Protein AF-A0AAE4K4L7-F1 (afdb_monomer_lite)

Organism: NCBI:txid3075126

Radius of gyration: 27.12 Å; chains: 1; bounding box: 52×44×82 Å

pLDDT: mean 90.68, std 9.83, range [44.12, 98.44]

Foldseek 3Di:
DPPVVVVVVVVVVVVVVVVVVVVVVPDDVVNVQVVQFDDCPPPQNVVVCVVQVVPPFKAADVRWHWADDPPGIDIDIGGDDDCVNVVNDQQLRLLVVLLVLLVVLLVPPPPDDPVRSVQLVQLSVVSVVCSVPPVCCRNVLVVDDQPVPQWQDWAWGQGPVRDIDIDQNLVSLVVSLVSSVVSVDDPSSSVVSVVSSVVRSGSSRRRVRVVRVVD

Sequence (215 aa):
MTQTNYVTNIESQKRLDALKVLKDAGLTFSDCVTAFADSDENSFVIAAKELASLEEYLEVDSPTVVSPSKDGAYVQAWIWVNNAHAGIYTPSEALDKLLSYARRSLASEMDLQPDVMALRSAEAAWLEHFVLTEPSLFDGIETQVLPAGAIPAVVEWEAGDGQKVKFMPSDAISQLRLLARWSHMPDNLSEQVESFISKYGNKLDAILAHKAKQK

Secondary structure (DSSP, 8-state):
--HHHHHHHHHHHHHHHHHHHHHHTT--HHHHHHHHPBPTT-HHHHHHHHHHTT-TTEE--SSB-EEE-SS-EEE--EE---TTTTT---HHHHHHHHHHHHHHHHHTT----HHHHHHHHHHHHHHHHHHHH-HHHHHTTTTPPPPTT----PEEEE-TTS-EEEE-HHHHHHHHHHHHGGGT--HHHHHHHHHHHHHHHHHHHHHHHHHHTT-

Structure (mmCIF, N/CA/C/O backbone):
data_AF-A0AAE4K4L7-F1
#
_entry.id   AF-A0AAE4K4L7-F1
#
loop_
_atom_site.group_PDB
_atom_site.id
_atom_site.type_symbol
_atom_site.label_atom_id
_atom_site.label_alt_id
_atom_site.label_comp_id
_atom_site.label_asym_id
_atom_site.label_entity_id
_atom_site.label_seq_id
_atom_site.pdbx_PDB_ins_code
_atom_site.Cartn_x
_atom_site.Cartn_y
_atom_site.Cartn_z
_atom_site.occupancy
_atom_site.B_iso_or_equiv
_atom_site.auth_seq_id
_atom_site.auth_comp_id
_atom_site.auth_asym_id
_atom_site.auth_atom_id
_atom_site.pdbx_PDB_model_num
ATOM 1 N N . MET A 1 1 ? 1.403 15.955 -52.462 1.00 47.12 1 MET A N 1
ATOM 2 C CA . MET A 1 1 ? 2.184 15.544 -51.271 1.00 47.12 1 MET A CA 1
ATOM 3 C C . MET A 1 1 ? 1.404 14.612 -50.323 1.00 47.12 1 MET A C 1
ATOM 5 O O . MET A 1 1 ? 1.817 14.430 -49.191 1.00 47.12 1 MET A O 1
ATOM 9 N N . THR A 1 2 ? 0.322 13.955 -50.766 1.00 51.44 2 THR A N 1
ATOM 10 C CA . THR A 1 2 ? -0.591 13.186 -49.885 1.00 51.44 2 THR A CA 1
ATOM 11 C C . THR A 1 2 ? -0.446 11.659 -49.989 1.00 51.44 2 THR A C 1
ATOM 13 O O . THR A 1 2 ? -0.955 10.943 -49.136 1.00 51.44 2 THR A O 1
ATOM 16 N N . GLN A 1 3 ? 0.254 11.146 -51.008 1.00 44.12 3 GLN A N 1
ATOM 17 C CA . GLN A 1 3 ? 0.381 9.700 -51.260 1.00 44.12 3 GLN A CA 1
ATOM 18 C C . GLN A 1 3 ? 1.436 9.014 -50.379 1.00 44.12 3 GLN A C 1
ATOM 20 O O . GLN A 1 3 ? 1.191 7.913 -49.897 1.00 44.12 3 GLN A O 1
ATOM 25 N N . THR A 1 4 ? 2.568 9.670 -50.103 1.00 50.81 4 THR A N 1
ATOM 26 C CA . THR A 1 4 ? 3.664 9.084 -49.312 1.00 50.81 4 THR A CA 1
ATOM 27 C C . THR A 1 4 ? 3.242 8.790 -47.872 1.00 50.81 4 THR A C 1
ATOM 29 O O . THR A 1 4 ? 3.511 7.709 -47.369 1.00 50.81 4 THR A O 1
ATOM 32 N N . ASN A 1 5 ? 2.485 9.687 -47.234 1.00 54.06 5 ASN A N 1
ATOM 33 C CA . ASN A 1 5 ? 2.031 9.498 -45.849 1.00 54.06 5 ASN A CA 1
ATOM 34 C C . ASN A 1 5 ? 0.984 8.378 -45.697 1.00 54.06 5 ASN A C 1
ATOM 36 O O . ASN A 1 5 ? 0.876 7.782 -44.629 1.00 54.06 5 ASN A O 1
ATOM 40 N N . TYR A 1 6 ? 0.222 8.074 -46.752 1.00 52.97 6 TYR A N 1
ATOM 41 C CA . TYR A 1 6 ? -0.814 7.037 -46.725 1.00 52.97 6 TYR A CA 1
ATOM 42 C C 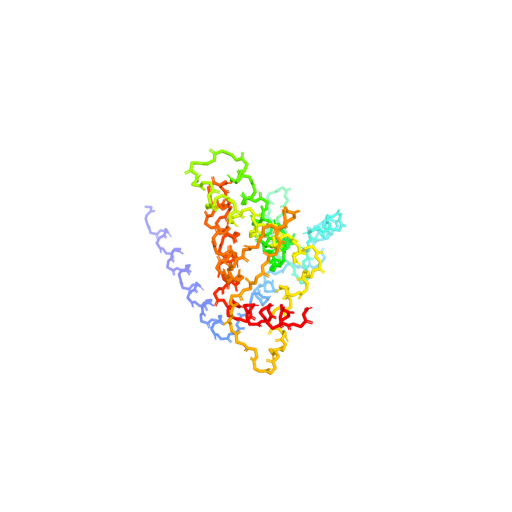. TYR A 1 6 ? -0.224 5.623 -46.826 1.00 52.97 6 TYR A C 1
ATOM 44 O O . TYR A 1 6 ? -0.655 4.720 -46.112 1.00 52.97 6 TYR A O 1
ATOM 52 N N . VAL A 1 7 ? 0.795 5.433 -47.671 1.00 60.69 7 VAL A N 1
ATOM 53 C CA . VAL A 1 7 ? 1.462 4.132 -47.856 1.00 60.69 7 VAL A CA 1
ATOM 54 C C . VAL A 1 7 ? 2.247 3.734 -46.603 1.00 60.69 7 VAL A C 1
ATOM 56 O O . VAL A 1 7 ? 2.100 2.607 -46.130 1.00 60.69 7 VAL A O 1
ATOM 59 N N . THR A 1 8 ? 2.975 4.672 -45.985 1.00 62.78 8 THR A N 1
ATOM 60 C CA . THR A 1 8 ? 3.707 4.428 -44.727 1.00 62.78 8 THR A CA 1
ATOM 61 C C . THR A 1 8 ? 2.773 4.020 -43.583 1.00 62.78 8 THR A C 1
ATOM 63 O O . THR A 1 8 ? 3.143 3.208 -42.733 1.00 62.78 8 THR A O 1
ATOM 66 N N . ASN A 1 9 ? 1.544 4.546 -43.570 1.00 66.50 9 ASN A N 1
ATOM 67 C CA . ASN A 1 9 ? 0.536 4.220 -42.563 1.00 66.50 9 ASN A CA 1
ATOM 68 C C . ASN A 1 9 ? -0.019 2.792 -42.759 1.00 66.50 9 ASN A C 1
ATOM 70 O O . ASN A 1 9 ? -0.063 2.012 -41.810 1.00 66.50 9 ASN A O 1
ATOM 74 N N . ILE A 1 10 ? -0.315 2.393 -44.004 1.00 68.94 10 ILE A N 1
ATOM 75 C CA . ILE A 1 10 ? -0.780 1.031 -44.331 1.00 68.94 10 ILE A CA 1
ATOM 76 C C . ILE A 1 10 ? 0.288 -0.024 -44.002 1.00 68.94 10 ILE A C 1
ATOM 78 O O . ILE A 1 10 ? -0.033 -1.075 -43.447 1.00 68.94 10 ILE A O 1
ATOM 82 N N . GLU A 1 11 ? 1.558 0.232 -44.319 1.00 77.12 11 GLU A N 1
ATOM 83 C CA . GLU A 1 11 ? 2.645 -0.699 -43.986 1.00 77.12 11 GLU A CA 1
ATOM 84 C C . GLU A 1 11 ? 2.897 -0.794 -42.479 1.00 77.12 11 GLU A C 1
ATOM 86 O O . GLU A 1 11 ? 3.167 -1.877 -41.958 1.00 77.12 11 GLU A O 1
ATOM 91 N N . SER A 1 12 ? 2.760 0.319 -41.758 1.00 77.19 12 SER A N 1
ATOM 92 C CA . SER A 1 12 ? 2.896 0.329 -40.300 1.00 77.19 12 SER A CA 1
ATOM 93 C C . SER A 1 12 ? 1.758 -0.426 -39.619 1.00 77.19 12 SER A C 1
ATOM 95 O O . SER A 1 12 ? 2.019 -1.207 -38.705 1.00 77.19 12 SER A O 1
ATOM 97 N N . GLN A 1 13 ? 0.528 -0.291 -40.119 1.00 86.12 13 GLN A N 1
ATOM 98 C CA . GLN A 1 13 ? -0.612 -1.062 -39.629 1.00 86.12 13 GLN A CA 1
ATOM 99 C C . GLN A 1 13 ? -0.425 -2.567 -39.870 1.00 86.12 13 GLN A C 1
ATOM 101 O O . GLN A 1 13 ? -0.605 -3.359 -38.950 1.00 86.12 13 GLN A O 1
ATOM 106 N N . LYS A 1 14 ? 0.041 -2.967 -41.063 1.00 91.62 14 LYS A N 1
ATOM 107 C CA . LYS A 1 14 ? 0.348 -4.377 -41.368 1.00 91.62 14 LYS A CA 1
ATOM 108 C C . LYS A 1 14 ? 1.403 -4.970 -40.430 1.00 91.62 14 LYS A C 1
ATOM 110 O O . LYS A 1 14 ? 1.245 -6.103 -39.985 1.00 91.62 14 LYS A O 1
ATOM 115 N N . ARG A 1 15 ? 2.465 -4.217 -40.113 1.00 90.19 15 ARG A N 1
ATOM 116 C CA . ARG A 1 15 ? 3.494 -4.647 -39.146 1.00 90.19 15 ARG A CA 1
ATOM 117 C C . ARG A 1 15 ? 2.915 -4.824 -37.745 1.00 90.19 15 ARG A C 1
ATOM 119 O O . ARG A 1 15 ? 3.212 -5.819 -37.091 1.00 90.19 15 ARG A O 1
ATOM 126 N N . LEU A 1 16 ? 2.071 -3.892 -37.302 1.00 90.81 16 LEU A N 1
ATOM 127 C CA . LEU A 1 16 ? 1.426 -3.978 -35.994 1.00 90.81 16 LEU A CA 1
ATOM 128 C C . LEU A 1 16 ? 0.484 -5.185 -35.900 1.00 90.81 16 LEU A C 1
ATOM 130 O O . LEU A 1 16 ? 0.475 -5.877 -34.884 1.00 90.81 16 LEU A O 1
ATOM 134 N N . ASP A 1 17 ? -0.284 -5.463 -36.950 1.00 93.88 17 ASP A N 1
ATOM 135 C CA . ASP A 1 17 ? -1.194 -6.609 -36.966 1.00 93.88 17 ASP A CA 1
ATOM 136 C C . ASP A 1 17 ? -0.427 -7.940 -36.992 1.00 93.88 17 ASP A C 1
ATOM 138 O O . ASP A 1 17 ? -0.796 -8.868 -36.274 1.00 93.88 17 ASP A O 1
ATOM 142 N N . ALA A 1 18 ? 0.698 -8.016 -37.710 1.00 93.25 18 ALA A N 1
ATOM 143 C CA . ALA A 1 18 ? 1.594 -9.173 -37.651 1.00 93.25 18 ALA A CA 1
ATOM 144 C C . ALA A 1 18 ? 2.191 -9.381 -36.245 1.00 93.25 18 ALA A C 1
ATOM 146 O O . ALA A 1 18 ? 2.230 -10.509 -35.755 1.00 93.25 18 ALA A O 1
ATOM 147 N N . LEU A 1 19 ? 2.599 -8.303 -35.566 1.00 91.88 19 LEU A N 1
ATOM 148 C CA . LEU A 1 19 ? 3.101 -8.371 -34.189 1.00 91.88 19 LEU A CA 1
ATOM 149 C C . LEU A 1 19 ? 2.041 -8.878 -33.205 1.00 91.88 19 LEU A C 1
ATOM 151 O O . LEU A 1 19 ? 2.374 -9.656 -32.317 1.00 91.88 19 LEU A O 1
ATOM 155 N N . LYS A 1 20 ? 0.770 -8.486 -33.367 1.00 93.50 20 LYS A N 1
ATOM 156 C CA . LYS A 1 20 ? -0.331 -9.016 -32.542 1.00 93.50 20 LYS A CA 1
ATOM 157 C C . LYS A 1 20 ? -0.496 -10.523 -32.728 1.00 93.50 20 LYS A C 1
ATOM 159 O O . LYS A 1 20 ? -0.553 -11.238 -31.738 1.00 93.50 20 LYS A O 1
ATOM 164 N N . VAL A 1 21 ? -0.487 -11.004 -33.975 1.00 96.50 21 VAL A N 1
ATOM 165 C CA . VAL A 1 21 ? -0.570 -12.445 -34.275 1.00 96.50 21 VAL A CA 1
ATOM 166 C C . VAL A 1 21 ? 0.596 -13.212 -33.648 1.00 96.50 21 VAL A C 1
ATOM 168 O O . VAL A 1 21 ? 0.388 -14.267 -33.056 1.00 96.50 21 VAL A O 1
ATOM 171 N N . LEU A 1 22 ? 1.821 -12.685 -33.739 1.00 95.56 22 LEU A N 1
ATOM 172 C CA . LEU A 1 22 ? 2.993 -13.315 -33.126 1.00 95.56 22 LEU A CA 1
ATOM 173 C C . LEU A 1 22 ? 2.919 -13.306 -31.596 1.00 95.56 22 LEU A C 1
ATOM 175 O O . LEU A 1 22 ? 3.254 -14.307 -30.969 1.00 95.56 22 LEU A O 1
ATOM 179 N N . LYS A 1 23 ? 2.446 -12.209 -30.995 1.00 95.88 23 LYS A N 1
ATOM 180 C CA . LYS A 1 23 ? 2.215 -12.119 -29.549 1.00 95.88 23 LYS A CA 1
ATOM 181 C C . LYS A 1 23 ? 1.210 -13.173 -29.084 1.00 95.88 23 LYS A C 1
ATOM 183 O O . LYS A 1 23 ? 1.480 -13.870 -28.111 1.00 95.88 23 LYS A O 1
ATOM 188 N N . ASP A 1 24 ? 0.097 -13.329 -29.797 1.00 96.06 24 ASP A N 1
ATOM 189 C CA . ASP A 1 24 ? -0.914 -14.350 -29.493 1.00 96.06 24 ASP A CA 1
ATOM 190 C C . ASP A 1 24 ? -0.363 -15.778 -29.672 1.00 96.06 24 ASP A C 1
ATOM 192 O O . ASP A 1 24 ? -0.809 -16.708 -29.002 1.00 96.06 24 ASP A O 1
ATOM 196 N N . ALA A 1 25 ? 0.649 -15.950 -30.529 1.00 95.94 25 ALA A N 1
ATOM 197 C CA . ALA A 1 25 ? 1.385 -17.199 -30.715 1.00 95.94 25 ALA A CA 1
ATOM 198 C C . ALA A 1 25 ? 2.529 -17.420 -29.700 1.00 95.94 25 ALA A C 1
ATOM 200 O O . ALA A 1 25 ? 3.217 -18.437 -29.783 1.00 95.94 25 ALA A O 1
ATOM 201 N N . GLY A 1 26 ? 2.730 -16.507 -28.743 1.00 95.94 26 GLY A N 1
ATOM 202 C CA . GLY A 1 26 ? 3.712 -16.649 -27.664 1.00 95.94 26 GLY A CA 1
ATOM 203 C C .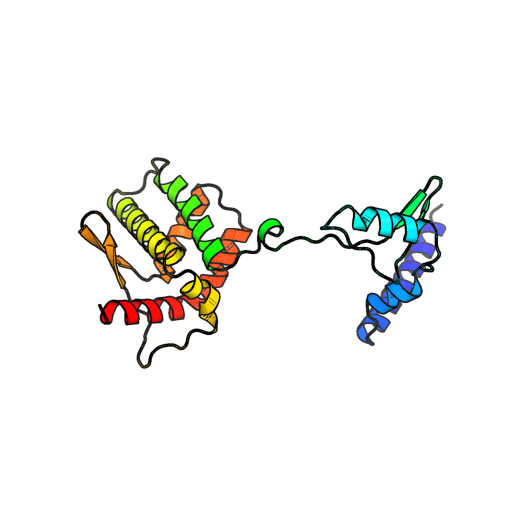 GLY A 1 26 ? 5.005 -15.847 -27.824 1.00 95.94 26 GLY A C 1
ATOM 204 O O . GLY A 1 26 ? 5.908 -16.041 -27.015 1.00 95.94 26 GLY A O 1
ATOM 205 N N . LEU A 1 27 ? 5.109 -14.942 -28.807 1.00 95.62 27 LEU A N 1
ATOM 206 C CA . LEU A 1 27 ? 6.228 -13.995 -28.891 1.00 95.62 27 LEU A CA 1
ATOM 207 C C . LEU A 1 27 ? 6.283 -13.144 -27.616 1.00 95.62 27 LEU A C 1
ATOM 209 O O . LEU A 1 27 ? 5.326 -12.434 -27.282 1.00 95.62 27 LEU A O 1
ATOM 213 N N . THR A 1 28 ? 7.415 -13.187 -26.925 1.00 93.50 28 THR A N 1
ATOM 214 C CA . THR A 1 28 ? 7.656 -12.399 -25.719 1.00 93.50 28 THR A CA 1
ATOM 215 C C . THR A 1 28 ? 8.337 -11.076 -26.056 1.00 93.50 28 THR A C 1
ATOM 217 O O . THR A 1 28 ? 8.934 -10.894 -27.116 1.00 93.50 28 THR A O 1
ATOM 220 N N . PHE A 1 29 ? 8.284 -10.122 -25.127 1.00 88.38 29 PHE A N 1
ATOM 221 C CA . PHE A 1 29 ? 9.080 -8.903 -25.266 1.00 88.38 29 PHE A CA 1
ATOM 222 C C . PHE A 1 29 ? 10.589 -9.201 -25.246 1.00 88.38 29 PHE A C 1
ATOM 224 O O . PHE A 1 29 ? 11.343 -8.522 -25.935 1.00 88.38 29 PHE A O 1
ATOM 231 N N . SER A 1 30 ? 11.019 -10.243 -24.524 1.00 87.56 30 SER A N 1
ATOM 232 C CA . SER A 1 30 ? 12.419 -10.676 -24.499 1.00 87.56 30 SER A CA 1
ATOM 233 C C . SER A 1 30 ? 12.894 -11.122 -25.883 1.00 87.56 30 SER A C 1
ATOM 235 O O . SER A 1 30 ? 13.958 -10.685 -26.309 1.00 87.56 30 SER A O 1
ATOM 237 N N . ASP A 1 31 ? 12.070 -11.857 -26.638 1.00 90.69 31 ASP A N 1
ATOM 238 C CA . ASP A 1 31 ? 12.392 -12.244 -28.021 1.00 90.69 31 ASP A CA 1
ATOM 239 C C . ASP A 1 31 ? 12.604 -11.016 -28.920 1.00 90.69 31 ASP A C 1
ATOM 241 O O . ASP A 1 31 ? 13.516 -10.987 -29.747 1.00 90.69 31 ASP A O 1
ATOM 245 N N . CYS A 1 32 ? 11.788 -9.971 -28.737 1.00 90.31 32 CYS A N 1
ATOM 246 C CA . CYS A 1 32 ? 11.958 -8.703 -29.444 1.00 90.31 32 CYS A CA 1
ATOM 247 C C . CYS A 1 32 ? 13.265 -8.009 -29.047 1.00 90.31 32 CYS A C 1
ATOM 249 O O . CYS A 1 32 ? 14.001 -7.573 -29.929 1.00 90.31 32 CYS A O 1
ATOM 251 N N . VAL A 1 33 ? 13.566 -7.915 -27.747 1.00 90.25 33 VAL A N 1
ATOM 252 C CA . VAL A 1 33 ? 14.824 -7.324 -27.264 1.00 90.25 33 VAL A CA 1
ATOM 253 C C . VAL A 1 33 ? 16.009 -8.079 -27.853 1.00 90.25 33 VAL A C 1
ATOM 255 O O . VAL A 1 33 ? 16.864 -7.451 -28.458 1.00 90.25 33 VAL A O 1
ATOM 258 N N . THR A 1 34 ? 16.028 -9.412 -27.795 1.00 89.75 34 THR A N 1
ATOM 259 C CA . THR A 1 34 ? 17.095 -10.226 -28.397 1.00 89.75 34 THR A CA 1
ATOM 260 C C . THR A 1 34 ? 17.230 -9.995 -29.902 1.00 89.75 34 THR A C 1
ATOM 262 O O . THR A 1 34 ? 18.348 -9.925 -30.404 1.00 89.75 34 THR A O 1
ATOM 265 N N . ALA A 1 35 ? 16.120 -9.849 -30.629 1.00 92.00 35 ALA A N 1
ATOM 266 C CA . ALA A 1 35 ? 16.151 -9.601 -32.070 1.00 92.00 35 ALA A CA 1
ATOM 267 C C . ALA A 1 35 ? 16.697 -8.209 -32.444 1.00 92.00 35 ALA A C 1
ATOM 269 O O . ALA A 1 35 ? 17.261 -8.056 -33.528 1.00 92.00 35 ALA A O 1
ATOM 270 N N . PHE A 1 36 ? 16.510 -7.205 -31.582 1.00 92.38 36 PHE A N 1
ATOM 271 C CA . PHE A 1 36 ? 16.956 -5.823 -31.807 1.00 92.38 36 PHE A CA 1
ATOM 272 C C . PHE A 1 36 ? 18.232 -5.448 -31.059 1.00 92.38 36 PHE A C 1
ATOM 274 O O . PHE A 1 36 ? 18.729 -4.338 -31.242 1.00 92.38 36 PHE A O 1
ATOM 281 N N . ALA A 1 37 ? 18.729 -6.322 -30.193 1.00 94.56 37 ALA A N 1
ATOM 282 C CA . ALA A 1 37 ? 19.844 -5.997 -29.338 1.00 94.56 37 ALA A CA 1
ATOM 283 C C . ALA A 1 37 ? 21.152 -5.873 -30.115 1.00 94.56 37 ALA A C 1
ATOM 285 O O . ALA A 1 37 ? 21.419 -6.589 -31.084 1.00 94.56 37 ALA A O 1
ATOM 286 N N . ASP A 1 38 ? 21.992 -4.980 -29.616 1.00 95.19 38 ASP A N 1
ATOM 287 C CA . ASP A 1 38 ? 23.377 -4.868 -30.027 1.00 95.19 38 ASP A CA 1
ATOM 288 C C . ASP A 1 38 ? 24.257 -5.849 -29.242 1.00 95.19 38 ASP A C 1
ATOM 290 O O . ASP A 1 38 ? 23.889 -6.362 -28.184 1.00 95.19 38 ASP A O 1
ATOM 294 N N . SER A 1 39 ? 25.454 -6.102 -29.773 1.00 90.75 39 SER A N 1
ATOM 295 C CA . SER A 1 39 ? 26.472 -6.909 -29.095 1.00 90.75 39 SER A CA 1
ATOM 296 C C . SER A 1 39 ? 26.874 -6.293 -27.751 1.00 90.75 39 SER A C 1
ATOM 298 O O . SER A 1 39 ? 27.014 -5.075 -27.639 1.00 90.75 39 SER A O 1
ATOM 300 N N . ASP A 1 40 ? 27.193 -7.138 -26.770 1.00 90.94 40 ASP A N 1
ATOM 301 C CA . ASP A 1 40 ? 27.803 -6.716 -25.502 1.00 90.94 40 ASP A CA 1
ATOM 302 C C . ASP A 1 40 ? 29.180 -6.049 -25.682 1.00 90.94 40 ASP A C 1
ATOM 304 O O . ASP A 1 40 ? 29.651 -5.356 -24.782 1.00 90.94 40 ASP A O 1
ATOM 308 N N . GLU A 1 41 ? 29.813 -6.218 -26.847 1.00 93.56 41 GLU A N 1
ATOM 309 C CA . GLU A 1 41 ? 31.063 -5.544 -27.223 1.00 93.56 41 GLU A CA 1
ATOM 310 C C . GLU A 1 41 ? 30.840 -4.129 -27.797 1.00 93.56 41 GLU A C 1
ATOM 312 O O . GLU A 1 41 ? 31.803 -3.408 -28.072 1.00 93.56 41 GLU A O 1
ATOM 317 N N . ASN A 1 42 ? 29.587 -3.704 -28.001 1.00 94.81 42 ASN A N 1
ATOM 318 C CA . ASN A 1 42 ? 29.272 -2.355 -28.468 1.00 94.81 42 ASN A CA 1
ATOM 319 C C . ASN A 1 42 ? 29.727 -1.324 -27.419 1.00 94.81 42 ASN A C 1
ATOM 321 O O . ASN A 1 42 ? 29.349 -1.393 -26.249 1.00 94.81 42 ASN A O 1
ATOM 325 N N . SER A 1 43 ? 30.519 -0.331 -27.838 1.00 96.12 43 SER A N 1
ATOM 326 C CA . SER A 1 43 ? 31.099 0.670 -26.932 1.00 96.12 43 SER A CA 1
ATOM 327 C C . SER A 1 43 ? 30.050 1.452 -26.133 1.00 96.12 43 SER A C 1
ATOM 329 O O . SER A 1 43 ? 30.322 1.836 -24.998 1.00 96.12 43 SER A O 1
ATOM 331 N N . PHE A 1 44 ? 28.848 1.659 -26.684 1.00 96.94 44 PHE A N 1
ATOM 332 C CA . PHE A 1 44 ? 27.749 2.292 -25.953 1.00 96.94 44 PHE A CA 1
ATOM 333 C C . PHE A 1 44 ? 27.160 1.372 -24.880 1.00 96.94 44 PHE A C 1
ATOM 335 O O . PHE A 1 44 ? 26.817 1.856 -23.806 1.00 96.94 44 PHE A O 1
ATOM 342 N N . VAL A 1 45 ? 27.081 0.061 -25.134 1.00 96.00 45 VAL A N 1
ATOM 343 C CA . VAL A 1 45 ? 26.602 -0.928 -24.152 1.00 96.00 45 VAL A CA 1
ATOM 344 C C . VAL A 1 45 ? 27.567 -1.015 -22.973 1.00 96.00 45 VAL A C 1
ATOM 346 O O . VAL A 1 45 ? 27.131 -0.964 -21.825 1.00 96.00 45 VAL A O 1
ATOM 349 N N . ILE A 1 46 ? 28.874 -1.080 -23.245 1.00 95.75 46 ILE A N 1
ATOM 350 C CA . ILE A 1 46 ? 29.915 -1.095 -22.205 1.00 95.75 46 ILE A CA 1
ATOM 351 C C . ILE A 1 46 ? 29.820 0.170 -21.346 1.00 95.75 46 ILE A C 1
ATOM 353 O O . ILE A 1 46 ? 29.677 0.073 -20.129 1.00 95.75 46 ILE A O 1
ATOM 357 N N . ALA A 1 47 ? 29.811 1.348 -21.980 1.00 96.00 47 ALA A N 1
ATOM 358 C CA . ALA A 1 47 ? 29.720 2.619 -21.266 1.00 96.00 47 ALA A CA 1
ATOM 359 C C . ALA A 1 47 ? 28.423 2.738 -20.443 1.00 96.00 47 ALA A C 1
ATOM 361 O O . ALA A 1 47 ? 28.449 3.225 -19.316 1.00 96.00 47 ALA A O 1
ATOM 362 N N . ALA A 1 48 ? 27.287 2.271 -20.970 1.00 95.62 48 ALA A N 1
ATOM 363 C CA . ALA A 1 48 ? 26.019 2.288 -20.245 1.00 95.62 48 ALA A CA 1
ATOM 364 C C . ALA A 1 48 ? 26.028 1.363 -19.020 1.00 95.62 48 ALA A C 1
ATOM 366 O O . ALA A 1 48 ? 25.528 1.759 -17.971 1.00 95.62 48 ALA A O 1
ATOM 367 N N . LYS A 1 49 ? 26.625 0.168 -19.120 1.00 94.62 49 LYS A N 1
ATOM 368 C CA . LYS A 1 49 ? 26.784 -0.749 -17.978 1.00 94.62 49 LYS A CA 1
ATOM 369 C C . LYS A 1 49 ? 27.706 -0.163 -16.907 1.00 94.62 49 LYS A C 1
ATOM 371 O O . LYS A 1 49 ? 27.398 -0.265 -15.722 1.00 94.62 49 LYS A O 1
ATOM 376 N N . GLU A 1 50 ? 28.796 0.492 -17.309 1.00 94.75 50 GLU A N 1
ATOM 377 C CA . GLU A 1 50 ? 29.675 1.215 -16.382 1.00 94.75 50 GLU A CA 1
ATOM 378 C C . GLU A 1 50 ? 28.925 2.341 -15.659 1.00 94.75 50 GLU A C 1
ATOM 380 O O . GLU A 1 50 ? 29.002 2.433 -14.437 1.00 94.75 50 GLU A O 1
ATOM 385 N N . LEU A 1 51 ? 28.140 3.147 -16.382 1.00 93.19 51 LEU A N 1
ATOM 386 C CA . LEU A 1 51 ? 27.320 4.206 -15.787 1.00 93.19 51 LEU A CA 1
ATOM 387 C C . LEU A 1 51 ? 26.241 3.654 -14.848 1.00 93.19 51 LEU A C 1
ATOM 389 O O . LEU A 1 51 ? 26.080 4.172 -13.748 1.00 93.19 51 LEU A O 1
ATOM 393 N N . ALA A 1 52 ? 25.534 2.595 -15.248 1.00 92.50 52 ALA A N 1
ATOM 394 C CA . ALA A 1 52 ? 24.507 1.965 -14.420 1.00 92.50 52 ALA A CA 1
ATOM 395 C C . ALA A 1 52 ? 25.093 1.400 -13.117 1.00 92.50 52 ALA A C 1
ATOM 397 O O . ALA A 1 52 ? 24.468 1.507 -12.071 1.00 92.50 52 ALA A O 1
ATOM 398 N N . SER A 1 53 ? 26.331 0.891 -13.137 1.00 91.25 53 SER A N 1
ATOM 399 C CA . SER A 1 53 ? 27.003 0.390 -11.927 1.00 91.25 53 SER A CA 1
ATOM 400 C C . SER A 1 53 ? 27.259 1.458 -10.853 1.00 91.25 53 SER A C 1
ATOM 402 O O . SER A 1 53 ? 27.518 1.117 -9.700 1.00 91.25 53 SER A O 1
ATOM 404 N N . LEU A 1 54 ? 27.184 2.743 -11.217 1.00 92.06 54 LEU A N 1
ATOM 405 C CA . LEU A 1 54 ? 27.328 3.869 -10.293 1.00 92.06 54 LEU A CA 1
ATOM 406 C C . LEU A 1 54 ? 26.004 4.243 -9.606 1.00 92.06 54 LEU A C 1
ATOM 408 O O . LEU A 1 54 ? 26.029 4.962 -8.609 1.00 92.06 54 LEU A O 1
ATOM 412 N N . GLU A 1 55 ? 24.865 3.770 -10.118 1.00 89.69 55 GLU A N 1
ATOM 413 C CA . GLU A 1 55 ? 23.522 4.156 -9.680 1.00 89.69 55 GLU A CA 1
ATOM 414 C C . GLU A 1 55 ? 22.718 2.906 -9.287 1.00 89.69 55 GLU A C 1
ATOM 416 O O . GLU A 1 55 ? 22.279 2.140 -10.138 1.00 89.69 55 GLU A O 1
ATOM 421 N N . GLU A 1 56 ? 22.456 2.707 -7.991 1.00 86.75 56 GLU A N 1
ATOM 422 C CA . GLU A 1 56 ? 21.824 1.478 -7.461 1.00 86.75 56 GLU A CA 1
ATOM 423 C C . GLU A 1 56 ? 20.408 1.187 -7.999 1.00 86.75 56 GLU A C 1
ATOM 425 O O . GLU A 1 56 ? 19.881 0.092 -7.813 1.00 86.75 56 GLU A O 1
ATOM 430 N N . TYR A 1 57 ? 19.766 2.168 -8.633 1.00 89.19 57 TYR A N 1
ATOM 431 C CA . TYR A 1 57 ? 18.417 2.054 -9.182 1.00 89.19 57 TYR A CA 1
ATOM 432 C C . TYR A 1 57 ? 18.389 1.865 -10.703 1.00 89.19 57 TYR A C 1
ATOM 434 O O . TYR A 1 57 ? 17.291 1.806 -11.254 1.00 89.19 57 TYR A O 1
ATOM 442 N N . LEU A 1 58 ? 19.533 1.804 -11.392 1.00 94.50 58 LEU A N 1
ATOM 443 C CA . LEU A 1 58 ? 19.595 1.586 -12.839 1.00 94.50 58 LEU A CA 1
ATOM 444 C C . LEU A 1 58 ? 20.183 0.217 -13.166 1.00 94.50 58 LEU A C 1
ATOM 446 O O . LEU A 1 58 ? 21.193 -0.197 -12.607 1.00 94.50 58 LEU A O 1
ATOM 450 N N . GLU A 1 59 ? 19.579 -0.458 -14.137 1.00 93.19 59 GLU A N 1
ATOM 451 C CA . GLU A 1 59 ? 20.048 -1.749 -14.633 1.00 93.19 59 GLU A CA 1
ATOM 452 C C . GLU A 1 59 ? 20.038 -1.762 -16.163 1.00 93.19 59 GLU A C 1
ATOM 454 O O . GLU A 1 59 ? 19.126 -1.238 -16.800 1.00 93.19 59 GLU A O 1
ATOM 459 N N . VAL A 1 60 ? 21.066 -2.354 -16.768 1.00 93.19 60 VAL A N 1
ATOM 460 C CA . VAL A 1 60 ? 21.173 -2.538 -18.220 1.00 93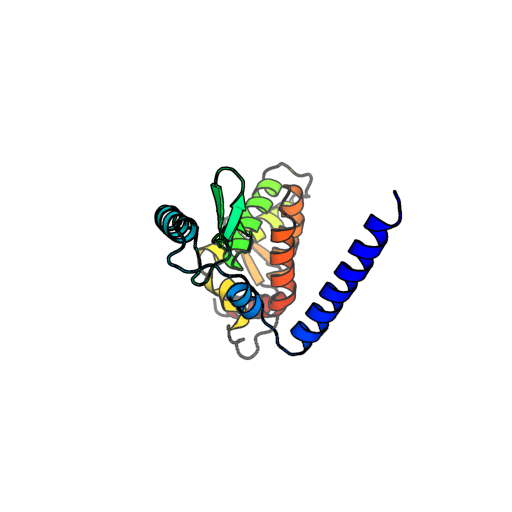.19 60 VAL A CA 1
ATOM 461 C C . VAL A 1 60 ? 21.316 -4.029 -18.490 1.00 93.19 60 VAL A C 1
ATOM 463 O O . VAL A 1 60 ? 22.345 -4.621 -18.160 1.00 93.19 60 VAL A O 1
ATOM 466 N N . ASP A 1 61 ? 20.292 -4.620 -19.104 1.00 88.69 61 ASP A N 1
ATOM 467 C CA . ASP A 1 61 ? 20.261 -6.049 -19.421 1.00 88.69 61 ASP A CA 1
ATOM 468 C C . ASP A 1 61 ? 21.360 -6.459 -20.417 1.00 88.69 61 ASP A C 1
ATOM 470 O O . ASP A 1 61 ? 21.903 -5.651 -21.177 1.00 88.69 61 ASP A O 1
ATOM 474 N N . SER A 1 62 ? 21.653 -7.760 -20.453 1.00 85.81 62 SER A N 1
ATOM 475 C CA . SER A 1 62 ? 22.270 -8.402 -21.612 1.00 85.81 62 SER A CA 1
ATOM 476 C C . SER A 1 62 ? 21.319 -9.477 -22.151 1.00 85.81 62 SER A C 1
ATOM 478 O O . SER A 1 62 ? 20.952 -10.382 -21.395 1.00 85.81 62 SER A O 1
ATOM 480 N N . PRO A 1 63 ? 20.911 -9.414 -23.431 1.00 89.12 63 PRO A N 1
ATOM 481 C CA . PRO A 1 63 ? 21.295 -8.420 -24.442 1.00 89.12 63 PRO A CA 1
ATOM 482 C C . PRO A 1 63 ? 20.447 -7.119 -24.346 1.00 89.12 63 PRO A C 1
ATOM 484 O O . PRO A 1 63 ? 19.322 -7.162 -23.853 1.00 89.12 63 PRO A O 1
ATOM 487 N N . THR A 1 64 ? 20.955 -5.965 -24.819 1.00 93.75 64 THR A N 1
ATOM 488 C CA . THR A 1 64 ? 20.252 -4.653 -24.764 1.00 93.75 64 THR A CA 1
ATOM 489 C C . THR A 1 64 ? 20.212 -3.931 -26.114 1.00 93.75 64 THR A C 1
ATOM 491 O O . THR A 1 64 ? 21.069 -4.132 -26.973 1.00 93.75 64 THR A O 1
ATOM 494 N N . VAL A 1 65 ? 19.210 -3.072 -26.307 1.00 96.31 65 VAL A N 1
ATOM 495 C CA . VAL A 1 65 ? 19.002 -2.302 -27.540 1.00 96.31 65 VAL A CA 1
ATOM 496 C C . VAL A 1 65 ? 19.730 -0.962 -27.465 1.00 96.31 65 VAL A C 1
ATOM 498 O O . VAL A 1 65 ? 19.569 -0.212 -26.496 1.00 96.31 65 VAL A O 1
ATOM 501 N N . VAL A 1 66 ? 20.473 -0.624 -28.524 1.00 96.19 66 VAL A N 1
ATOM 502 C CA . VAL A 1 66 ? 21.083 0.697 -28.701 1.00 96.19 66 VAL A CA 1
ATOM 503 C C . VAL A 1 66 ? 20.374 1.448 -29.825 1.00 96.19 66 VAL A C 1
ATOM 505 O O . VAL A 1 66 ? 20.138 0.931 -30.913 1.00 96.19 66 VAL A O 1
ATOM 508 N N . SER A 1 67 ? 20.051 2.715 -29.576 1.00 96.25 67 SER A N 1
ATOM 509 C CA . SER A 1 67 ? 19.538 3.647 -30.579 1.00 96.25 67 SER A CA 1
ATOM 510 C C . SER A 1 67 ? 20.566 4.759 -30.813 1.00 96.25 67 SER A C 1
ATOM 512 O O . SER A 1 67 ? 20.589 5.737 -30.053 1.00 96.25 67 SER A O 1
ATOM 514 N N . PRO A 1 68 ? 21.416 4.644 -31.853 1.00 94.50 68 PRO A N 1
ATOM 515 C CA . PRO A 1 68 ? 22.423 5.649 -32.172 1.00 94.50 68 PRO A CA 1
ATOM 516 C C . PRO A 1 68 ? 21.816 7.007 -32.549 1.00 94.50 68 PRO A C 1
ATOM 518 O O . PRO A 1 68 ? 20.764 7.099 -33.181 1.00 94.50 68 PRO A O 1
ATOM 521 N N . SER A 1 69 ? 22.532 8.072 -32.207 1.00 94.19 69 SER A N 1
ATOM 522 C CA . SER A 1 69 ? 22.279 9.456 -32.612 1.00 94.19 69 SER A CA 1
ATOM 523 C C . SER A 1 69 ? 23.578 10.080 -33.140 1.00 94.19 69 SER A C 1
ATOM 525 O O . SER A 1 69 ? 24.618 9.426 -33.178 1.00 94.19 69 SER A O 1
ATOM 527 N N . LYS A 1 70 ? 23.544 11.349 -33.564 1.00 95.00 70 LYS A N 1
ATOM 528 C CA . LYS A 1 70 ? 24.721 12.024 -34.134 1.00 95.00 70 LYS A CA 1
ATOM 529 C C . LYS A 1 70 ? 25.907 12.097 -33.160 1.00 95.00 70 LYS A C 1
ATOM 531 O O . LYS A 1 70 ? 27.042 11.932 -33.592 1.00 95.00 70 LYS A O 1
ATOM 536 N N . ASP A 1 71 ? 25.630 12.338 -31.880 1.00 94.94 71 ASP A N 1
ATOM 537 C CA . ASP A 1 71 ? 26.642 12.693 -30.874 1.00 94.94 71 ASP A CA 1
ATOM 538 C C . ASP A 1 71 ? 26.664 11.711 -29.678 1.00 94.94 71 ASP A C 1
ATOM 540 O O . ASP A 1 71 ? 27.255 11.995 -28.641 1.00 94.94 71 ASP A O 1
ATOM 544 N N . GLY A 1 72 ? 26.012 10.550 -29.800 1.00 95.88 72 GLY A N 1
ATOM 545 C CA . GLY A 1 72 ? 25.906 9.544 -28.737 1.00 95.88 72 GLY A CA 1
ATOM 546 C C . GLY A 1 72 ? 24.847 8.491 -29.049 1.00 95.88 72 GLY A C 1
ATOM 547 O O . GLY A 1 72 ? 24.358 8.430 -30.176 1.00 95.88 72 GLY A O 1
ATOM 548 N N . ALA A 1 73 ? 24.437 7.695 -28.065 1.00 96.75 73 ALA A N 1
ATOM 549 C CA . ALA A 1 73 ? 23.363 6.721 -28.233 1.00 96.75 73 ALA A CA 1
ATOM 550 C C . ALA A 1 73 ? 22.485 6.619 -26.984 1.00 96.75 73 ALA A C 1
ATOM 552 O O . ALA A 1 73 ? 22.955 6.827 -25.867 1.00 96.75 73 ALA A O 1
ATOM 553 N N . TYR A 1 74 ? 21.217 6.268 -27.187 1.00 95.62 74 TYR A N 1
ATOM 554 C CA . TYR A 1 74 ? 20.343 5.819 -26.106 1.00 95.62 74 TYR A CA 1
ATOM 555 C C . TYR A 1 74 ? 20.506 4.310 -25.941 1.00 95.62 74 TYR A C 1
ATOM 557 O O . TYR A 1 74 ? 20.473 3.586 -26.935 1.00 95.62 74 TYR A O 1
ATOM 565 N N . VAL A 1 75 ? 20.665 3.846 -24.705 1.00 96.00 75 VAL A N 1
ATOM 566 C CA . VAL A 1 75 ? 20.738 2.419 -24.364 1.00 96.00 75 VAL A CA 1
ATOM 567 C C . VAL A 1 75 ? 19.530 2.075 -23.504 1.00 96.00 75 VAL A C 1
ATOM 569 O O . VAL A 1 75 ? 19.182 2.838 -22.601 1.00 96.00 75 VAL A O 1
ATOM 572 N N . GLN A 1 76 ? 18.861 0.962 -23.806 1.00 94.75 76 GLN A N 1
ATOM 573 C CA . GLN A 1 76 ? 17.731 0.496 -23.008 1.00 94.75 76 GLN A CA 1
ATOM 574 C C . GLN A 1 76 ? 18.202 0.106 -21.598 1.00 94.75 76 GLN A C 1
ATOM 576 O O . GLN A 1 76 ? 19.146 -0.667 -21.440 1.00 94.75 76 GLN A O 1
ATOM 581 N N . ALA A 1 77 ? 17.515 0.638 -20.588 1.00 93.88 77 ALA A N 1
ATOM 582 C CA . ALA A 1 77 ? 17.787 0.397 -19.178 1.00 93.88 77 ALA A CA 1
ATOM 583 C C . ALA A 1 77 ? 16.474 0.261 -18.393 1.00 93.88 77 ALA A C 1
ATOM 585 O O . ALA A 1 77 ? 15.449 0.839 -18.771 1.00 93.88 77 ALA A O 1
ATOM 586 N N . TRP A 1 78 ? 16.525 -0.471 -17.288 1.00 92.62 78 TRP A N 1
ATOM 587 C CA . TRP A 1 78 ? 15.487 -0.529 -16.271 1.00 92.62 78 TRP A CA 1
ATOM 588 C C . TRP A 1 78 ? 15.778 0.477 -15.165 1.00 92.62 78 TRP A C 1
ATOM 590 O O . TRP A 1 78 ? 16.930 0.719 -14.809 1.00 92.62 78 TRP A O 1
ATOM 600 N N . ILE A 1 79 ? 14.708 1.043 -14.609 1.00 94.31 79 ILE A N 1
ATOM 601 C CA . ILE A 1 79 ? 14.757 1.834 -13.384 1.00 94.31 79 ILE A CA 1
ATOM 602 C C . ILE A 1 79 ? 14.004 1.094 -12.285 1.00 94.31 79 ILE A C 1
ATOM 604 O O . ILE A 1 79 ? 12.835 0.735 -12.448 1.00 94.31 79 ILE A O 1
ATOM 608 N N . TRP A 1 80 ? 14.663 0.884 -11.152 1.00 92.25 80 TRP A N 1
ATOM 609 C CA . TRP A 1 80 ? 14.032 0.322 -9.973 1.00 92.25 80 TRP A CA 1
ATOM 610 C C . TRP A 1 80 ? 13.143 1.368 -9.299 1.00 92.25 80 TRP A C 1
ATOM 612 O O . TRP A 1 80 ? 13.609 2.400 -8.810 1.00 92.25 80 TRP A O 1
ATOM 622 N N . VAL A 1 81 ? 11.846 1.078 -9.225 1.00 91.19 81 VAL A N 1
ATOM 623 C CA . VAL A 1 81 ? 10.877 1.865 -8.459 1.00 91.19 81 VAL A CA 1
ATOM 624 C C . VAL A 1 81 ? 10.378 0.990 -7.321 1.00 91.19 81 VAL A C 1
ATOM 626 O O . VAL A 1 81 ? 9.615 0.051 -7.535 1.00 91.19 81 VAL A O 1
ATOM 629 N N . ASN A 1 82 ? 10.823 1.282 -6.099 1.00 88.44 82 ASN A N 1
ATOM 630 C CA . ASN A 1 82 ? 10.334 0.561 -4.928 1.00 88.44 82 ASN A CA 1
ATOM 631 C C . ASN A 1 82 ? 8.836 0.845 -4.688 1.00 88.44 82 ASN A C 1
ATOM 633 O O . ASN A 1 82 ? 8.302 1.878 -5.103 1.00 88.44 82 ASN A O 1
ATOM 637 N N . ASN A 1 83 ? 8.166 -0.066 -3.978 1.00 88.06 83 ASN A N 1
ATOM 638 C CA . ASN A 1 83 ? 6.734 0.028 -3.689 1.00 88.06 83 ASN A CA 1
ATOM 639 C C . ASN A 1 83 ? 6.351 1.375 -3.050 1.00 88.06 83 ASN A C 1
ATOM 641 O O . ASN A 1 83 ? 5.385 1.998 -3.483 1.00 88.06 83 ASN A O 1
ATOM 645 N N . ALA A 1 84 ? 7.151 1.883 -2.107 1.00 79.69 84 ALA A N 1
ATOM 646 C CA . ALA A 1 84 ? 6.884 3.160 -1.449 1.00 79.69 84 ALA A CA 1
ATOM 647 C C . ALA A 1 84 ? 6.865 4.347 -2.435 1.00 79.69 84 ALA A C 1
ATOM 649 O O . ALA A 1 84 ? 5.973 5.192 -2.352 1.00 79.69 84 ALA A O 1
ATOM 650 N N . HIS A 1 85 ? 7.792 4.397 -3.400 1.00 84.31 85 HIS A N 1
ATOM 651 C CA . HIS A 1 85 ? 7.818 5.403 -4.471 1.00 84.31 85 HIS A CA 1
ATOM 652 C C . HIS A 1 85 ? 6.672 5.227 -5.473 1.00 84.31 85 HIS A C 1
ATOM 654 O O . HIS A 1 85 ? 6.153 6.216 -5.985 1.00 84.31 85 HIS A O 1
ATOM 660 N N . ALA A 1 86 ? 6.242 3.987 -5.719 1.00 86.50 86 ALA A N 1
ATOM 661 C CA . ALA A 1 86 ? 5.048 3.693 -6.509 1.00 86.50 86 ALA A CA 1
ATOM 662 C C . ALA A 1 86 ? 3.738 3.990 -5.750 1.00 86.50 86 ALA A C 1
ATOM 664 O O . ALA A 1 86 ? 2.649 3.876 -6.314 1.00 86.50 86 ALA A O 1
ATOM 665 N N . GLY A 1 87 ? 3.823 4.357 -4.466 1.00 87.19 87 GLY A N 1
ATOM 666 C CA . GLY A 1 87 ? 2.667 4.533 -3.597 1.00 87.19 87 GLY A CA 1
ATOM 667 C C . GLY A 1 87 ? 1.909 3.232 -3.336 1.00 87.19 87 GLY A C 1
ATOM 668 O O . GLY A 1 87 ? 0.714 3.293 -3.070 1.00 87.19 87 GLY A O 1
ATOM 669 N N . ILE A 1 88 ? 2.580 2.086 -3.446 1.00 89.81 88 ILE A N 1
ATOM 670 C CA . ILE A 1 88 ? 2.092 0.756 -3.085 1.00 89.81 88 ILE A CA 1
ATOM 671 C C . ILE A 1 88 ? 2.554 0.492 -1.654 1.00 89.81 88 ILE A C 1
ATOM 673 O O . ILE A 1 88 ? 3.752 0.480 -1.380 1.00 89.81 88 ILE A O 1
ATOM 677 N N . TYR A 1 89 ? 1.613 0.291 -0.745 1.00 93.81 89 TYR A N 1
ATOM 678 C CA . TYR A 1 89 ? 1.895 0.128 0.677 1.00 93.81 89 TYR A CA 1
ATOM 679 C C . TYR A 1 89 ? 1.464 -1.255 1.148 1.00 93.81 89 TYR A C 1
ATOM 681 O O . TYR A 1 89 ? 0.510 -1.836 0.616 1.00 93.81 89 TYR A O 1
ATOM 689 N N . THR A 1 90 ? 2.131 -1.781 2.173 1.00 94.75 90 THR A N 1
ATOM 690 C CA . THR A 1 90 ? 1.530 -2.883 2.932 1.00 94.75 90 THR A CA 1
ATOM 691 C C . THR A 1 90 ? 0.241 -2.395 3.612 1.00 94.75 90 THR A C 1
ATOM 693 O O . THR A 1 90 ? 0.061 -1.187 3.813 1.00 94.75 90 THR A O 1
ATOM 696 N N . PRO A 1 91 ? -0.694 -3.292 3.974 1.00 96.56 91 PRO A N 1
ATOM 697 C CA . PRO A 1 91 ? -1.881 -2.902 4.727 1.00 96.56 91 PRO A CA 1
ATOM 698 C C . PRO A 1 91 ? -1.582 -2.050 5.968 1.00 96.56 91 PRO A C 1
ATOM 700 O O . PRO A 1 91 ? -2.233 -1.027 6.167 1.00 96.56 91 PRO A O 1
ATOM 703 N N . SER A 1 92 ? -0.592 -2.422 6.781 1.00 96.81 92 SER A N 1
ATOM 704 C CA . SER A 1 92 ? -0.219 -1.671 7.985 1.00 96.81 92 SER A CA 1
ATOM 705 C C . SER A 1 92 ? 0.319 -0.272 7.656 1.00 96.81 92 SER A C 1
ATOM 707 O O . SER A 1 92 ? -0.121 0.703 8.263 1.00 96.81 92 SER A O 1
ATOM 709 N N . GLU A 1 93 ? 1.181 -0.140 6.644 1.00 96.25 93 GLU A N 1
ATOM 710 C CA . GLU A 1 93 ? 1.699 1.149 6.164 1.00 96.25 93 GLU A CA 1
ATOM 711 C C . GLU A 1 93 ? 0.590 2.051 5.599 1.00 96.25 93 GLU A C 1
ATOM 713 O O . GLU A 1 93 ? 0.575 3.263 5.836 1.00 96.25 93 GLU A O 1
ATOM 718 N N . ALA A 1 94 ? -0.360 1.473 4.857 1.00 96.94 94 ALA A N 1
ATOM 719 C CA . ALA A 1 94 ? -1.512 2.203 4.335 1.00 96.94 94 ALA A CA 1
ATOM 720 C C . ALA A 1 94 ? -2.390 2.742 5.477 1.00 96.94 94 ALA A C 1
ATOM 722 O O . ALA A 1 94 ? -2.832 3.893 5.431 1.00 96.94 94 ALA A O 1
ATOM 723 N N . LEU A 1 95 ? -2.612 1.932 6.517 1.00 97.94 95 LEU A N 1
ATOM 724 C CA . LEU A 1 95 ? -3.389 2.308 7.699 1.00 97.94 95 LEU A CA 1
ATOM 725 C C . LEU A 1 95 ? -2.667 3.354 8.568 1.00 97.94 95 LEU A C 1
ATOM 727 O O . LEU A 1 95 ? -3.315 4.273 9.068 1.00 97.94 95 LEU A O 1
ATOM 731 N N . ASP A 1 96 ? -1.341 3.288 8.687 1.00 97.62 96 ASP A N 1
ATOM 732 C CA . ASP A 1 96 ? -0.535 4.318 9.362 1.00 97.62 96 ASP A CA 1
ATOM 733 C C . ASP A 1 96 ? -0.607 5.677 8.641 1.00 97.62 96 ASP A C 1
ATOM 735 O O . ASP A 1 96 ? -0.847 6.739 9.233 1.00 97.62 96 ASP A O 1
ATOM 739 N N . LYS A 1 97 ? -0.491 5.660 7.309 1.00 96.38 97 LYS A N 1
ATOM 740 C CA . LYS A 1 97 ? -0.653 6.875 6.499 1.00 96.38 97 LYS A CA 1
ATOM 741 C C . LYS A 1 97 ? -2.068 7.421 6.614 1.00 96.38 97 LYS A C 1
ATOM 743 O O . LYS A 1 97 ? -2.229 8.627 6.813 1.00 96.38 97 LYS A O 1
ATOM 748 N N . LEU A 1 98 ? -3.081 6.557 6.541 1.00 97.56 98 LEU A N 1
ATOM 749 C CA . LEU A 1 98 ? -4.477 6.920 6.776 1.00 97.56 98 LEU A CA 1
ATOM 750 C C . LEU A 1 98 ? -4.643 7.654 8.114 1.00 97.56 98 LEU A C 1
ATOM 752 O O . LEU A 1 98 ? -5.231 8.737 8.137 1.00 97.56 98 LEU A O 1
ATOM 756 N N . LEU A 1 99 ? -4.087 7.112 9.202 1.00 97.25 99 LEU A N 1
ATOM 757 C CA . LEU A 1 99 ? -4.117 7.734 10.529 1.00 97.25 99 LEU A CA 1
ATOM 758 C C . LEU A 1 99 ? -3.523 9.139 10.519 1.00 97.25 99 LEU A C 1
ATOM 760 O O . LEU A 1 99 ? -4.116 10.067 11.072 1.00 97.25 99 LEU A O 1
ATOM 764 N N . SER A 1 100 ? -2.381 9.317 9.857 1.00 96.06 100 SER A N 1
ATOM 765 C CA . SER A 1 100 ? -1.736 10.625 9.737 1.00 96.06 100 SER A CA 1
ATOM 766 C C . SER A 1 100 ? -2.637 11.661 9.053 1.00 96.06 100 SER A C 1
ATOM 768 O O . SER A 1 100 ? -2.672 12.817 9.477 1.00 96.06 100 SER A O 1
ATOM 770 N N . TYR A 1 101 ? -3.388 11.275 8.015 1.00 96.50 101 TYR A N 1
ATOM 771 C CA . TYR A 1 101 ? -4.362 12.167 7.370 1.00 96.50 101 TYR A CA 1
ATOM 772 C C . TYR A 1 101 ? -5.597 12.404 8.244 1.00 96.50 101 TYR A C 1
ATOM 774 O O . TYR A 1 101 ? -5.973 13.557 8.441 1.00 96.50 101 TYR A O 1
ATOM 782 N N . ALA A 1 102 ? -6.185 11.349 8.810 1.00 95.81 102 ALA A N 1
ATOM 783 C CA . ALA A 1 102 ? -7.362 11.449 9.672 1.00 95.81 102 ALA A CA 1
ATOM 784 C C . ALA A 1 102 ? -7.105 12.357 10.888 1.00 95.81 102 ALA A C 1
ATOM 786 O O . ALA A 1 102 ? -7.940 13.188 11.233 1.00 95.81 102 ALA A O 1
ATOM 787 N N . ARG A 1 103 ? -5.917 12.272 11.498 1.00 94.06 103 ARG A N 1
ATOM 788 C CA . ARG A 1 103 ? -5.508 13.138 12.615 1.00 94.06 103 ARG A CA 1
ATOM 789 C C . ARG A 1 103 ? -5.367 14.598 12.233 1.00 94.06 103 ARG A C 1
ATOM 791 O O . ARG A 1 103 ? -5.760 15.458 13.013 1.00 94.06 103 ARG A O 1
ATOM 798 N N . ARG A 1 104 ? -4.834 14.889 11.043 1.00 94.06 104 ARG A N 1
ATOM 799 C CA . ARG A 1 104 ? -4.805 16.267 10.536 1.00 94.06 104 ARG A CA 1
ATOM 800 C C . ARG A 1 104 ? -6.217 16.829 10.399 1.00 94.06 104 ARG A C 1
ATOM 802 O O . ARG A 1 104 ? -6.426 17.975 10.773 1.00 94.06 104 ARG A O 1
ATOM 809 N N . SER A 1 105 ? -7.170 16.015 9.942 1.00 92.19 105 SER A N 1
ATOM 810 C CA . SER A 1 105 ? -8.578 16.416 9.840 1.00 92.19 105 SER A CA 1
ATOM 811 C C . SER A 1 105 ? -9.219 16.629 11.215 1.00 92.19 105 SER A C 1
ATOM 813 O O . SER A 1 105 ? -9.953 17.590 11.409 1.00 92.19 105 SER A O 1
ATOM 815 N N . LEU A 1 106 ? -8.918 15.770 12.196 1.00 91.31 106 LEU A N 1
ATOM 816 C CA . LEU A 1 106 ? -9.389 15.952 13.577 1.00 91.31 106 LEU A CA 1
ATOM 817 C C . LEU A 1 106 ? -8.822 17.224 14.218 1.00 91.31 106 LEU A C 1
ATOM 819 O O . LEU A 1 106 ? -9.528 17.908 14.951 1.00 91.31 106 LEU A O 1
ATOM 823 N N . ALA A 1 107 ? -7.559 17.547 13.939 1.00 87.81 107 ALA A N 1
ATOM 824 C CA . ALA A 1 107 ? -6.897 18.723 14.493 1.00 87.81 107 ALA A CA 1
ATOM 825 C C . ALA A 1 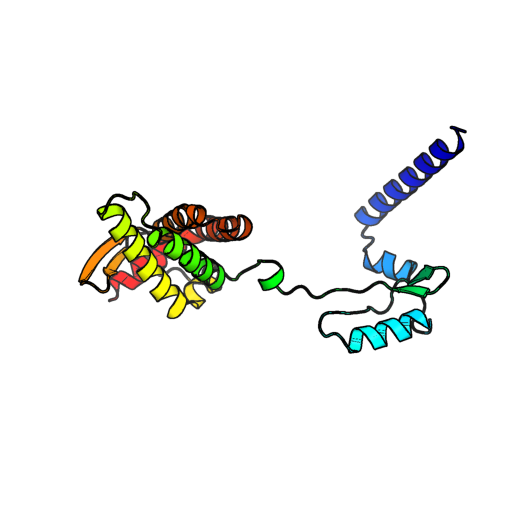107 ? -7.354 20.042 13.849 1.00 87.81 107 ALA A C 1
ATOM 827 O O . ALA A 1 107 ? -7.186 21.095 14.455 1.00 87.81 107 ALA A O 1
ATOM 828 N N . SER A 1 108 ? -7.918 20.016 12.637 1.00 83.94 108 SER A N 1
ATOM 829 C CA . SER A 1 108 ? -8.263 21.228 11.884 1.00 83.94 108 SER A CA 1
ATOM 830 C C . SER A 1 108 ? -9.594 21.882 12.291 1.00 83.94 108 SER A C 1
ATOM 832 O O . SER A 1 108 ? -10.207 22.529 11.449 1.00 83.94 108 SER A O 1
ATOM 834 N N . GLU A 1 109 ? -10.047 21.706 13.541 1.00 65.25 109 GLU A N 1
ATOM 835 C CA . GLU A 1 109 ? -11.297 22.277 14.091 1.00 65.25 109 GLU A CA 1
ATOM 836 C C . GLU A 1 109 ? -12.492 22.140 13.131 1.00 65.25 109 GLU A C 1
ATOM 838 O O . GLU A 1 109 ? -13.223 23.088 12.846 1.00 65.25 109 GLU A O 1
ATOM 843 N N . MET A 1 110 ? -12.671 20.942 12.571 1.00 67.56 110 MET A N 1
ATOM 844 C CA . MET A 1 110 ? -13.826 20.674 11.721 1.00 67.56 110 MET A CA 1
ATOM 845 C C . MET A 1 110 ? -15.113 20.750 12.537 1.00 67.56 110 MET A C 1
ATOM 847 O O . MET A 1 110 ? -15.130 20.331 13.693 1.00 67.56 110 MET A O 1
ATOM 851 N N . ASP A 1 111 ? -16.194 21.222 11.909 1.00 77.94 111 ASP A N 1
ATOM 852 C CA . ASP A 1 111 ? -17.530 21.386 12.508 1.00 77.94 111 ASP A CA 1
ATOM 853 C C . ASP A 1 111 ? -18.240 20.024 12.703 1.00 77.94 111 ASP A C 1
ATOM 855 O O . ASP A 1 111 ? -19.385 19.796 12.310 1.00 77.94 111 ASP A O 1
ATOM 859 N N . LEU A 1 112 ? -17.499 19.053 13.237 1.00 82.25 112 LEU A N 1
ATOM 860 C CA . LEU A 1 112 ? -18.007 17.773 13.687 1.00 82.25 112 LEU A CA 1
ATOM 861 C C . LEU A 1 112 ? -18.719 17.978 15.017 1.00 82.25 112 LEU A C 1
ATOM 863 O O . LEU A 1 112 ? -18.237 18.680 15.907 1.00 82.25 112 LEU A O 1
ATOM 867 N N . GLN A 1 113 ? -19.850 17.296 15.181 1.00 88.81 113 GLN A N 1
ATOM 868 C CA . GLN A 1 113 ? -20.499 17.241 16.483 1.00 88.81 113 GLN A CA 1
ATOM 869 C C . GLN A 1 113 ? -19.527 16.637 17.521 1.00 88.81 113 GLN A C 1
ATOM 871 O O . GLN A 1 113 ? -18.764 15.725 17.177 1.00 88.81 113 GLN A O 1
ATOM 876 N N . PRO A 1 114 ? -19.510 17.129 18.776 1.00 88.25 114 PRO A N 1
ATOM 877 C CA . PRO A 1 114 ? -18.520 16.713 19.773 1.00 88.25 114 PRO A CA 1
ATOM 878 C C . PRO A 1 114 ? -18.464 15.201 20.026 1.00 88.25 114 PRO A C 1
ATOM 880 O O . PRO A 1 114 ? -17.392 14.646 20.251 1.00 88.25 114 PRO A O 1
ATOM 883 N N . ASP A 1 115 ? -19.608 14.525 19.959 1.00 88.75 115 ASP A N 1
ATOM 884 C CA . ASP A 1 115 ? -19.741 13.073 20.087 1.00 88.75 115 ASP A CA 1
ATOM 885 C C . ASP A 1 115 ? -19.123 12.324 18.897 1.00 88.75 115 ASP A C 1
ATOM 887 O O . ASP A 1 115 ? -18.400 11.344 19.091 1.00 88.75 115 ASP A O 1
ATOM 891 N N . VAL A 1 116 ? -19.333 12.816 17.673 1.00 90.38 116 VAL A N 1
ATOM 892 C CA . VAL A 1 116 ? -18.692 12.276 16.465 1.00 90.38 116 VAL A CA 1
ATOM 893 C C . VAL A 1 116 ? -17.181 12.477 16.531 1.00 90.38 116 VAL A C 1
ATOM 895 O O . VAL A 1 116 ? -16.427 11.551 16.236 1.00 90.38 116 VAL A O 1
ATOM 898 N N . MET A 1 117 ? -16.720 13.654 16.956 1.00 90.06 117 MET A N 1
ATOM 899 C CA . MET A 1 117 ? -15.293 13.935 17.119 1.00 90.06 117 MET A CA 1
ATOM 900 C C . MET A 1 117 ? -14.651 13.018 18.169 1.00 90.06 117 MET A C 1
ATOM 902 O O . MET A 1 117 ? -13.575 12.468 17.922 1.00 90.06 117 MET A O 1
ATOM 906 N N . ALA A 1 118 ? -15.316 12.804 19.309 1.00 89.81 118 ALA A N 1
ATOM 907 C CA . ALA A 1 118 ? -14.854 11.885 20.347 1.00 89.81 118 ALA A CA 1
ATOM 908 C C . ALA A 1 118 ? -14.771 10.441 19.829 1.00 89.81 118 ALA A C 1
ATOM 910 O O . ALA A 1 118 ? -13.742 9.786 19.998 1.00 89.81 118 ALA A O 1
ATOM 911 N N . LEU A 1 119 ? -15.801 9.966 19.115 1.00 92.69 119 LEU A N 1
ATOM 912 C CA . LEU A 1 119 ? -15.797 8.632 18.513 1.00 92.69 119 LEU A CA 1
ATOM 913 C C . LEU A 1 119 ? -14.649 8.462 17.506 1.00 92.69 119 LEU A C 1
ATOM 915 O O . LEU A 1 119 ? -13.893 7.498 17.605 1.00 92.69 119 LEU A O 1
ATOM 919 N N . ARG A 1 120 ? -14.473 9.407 16.573 1.00 94.00 120 ARG A N 1
ATOM 920 C CA . ARG A 1 120 ? -13.400 9.351 15.561 1.00 94.00 120 ARG A CA 1
ATOM 921 C C . ARG A 1 120 ? -12.011 9.429 16.192 1.00 94.00 120 ARG A C 1
ATOM 923 O O . ARG A 1 120 ? -11.084 8.780 15.716 1.00 94.00 120 ARG A O 1
ATOM 930 N N . SER A 1 121 ? -11.868 10.176 17.284 1.00 93.12 121 SER A N 1
ATOM 931 C CA . SER A 1 121 ? -10.617 10.237 18.046 1.00 93.12 121 SER A CA 1
ATOM 932 C C . SER A 1 121 ? -10.307 8.904 18.730 1.00 93.12 121 SER A C 1
ATOM 934 O O . SER A 1 121 ? -9.169 8.437 18.674 1.00 93.12 121 SER A O 1
ATOM 936 N N . ALA A 1 122 ? -11.316 8.252 19.313 1.00 94.12 122 ALA A N 1
ATOM 937 C CA . ALA A 1 122 ? -11.164 6.937 19.930 1.00 94.12 122 ALA A CA 1
ATOM 938 C C . ALA A 1 122 ? -10.848 5.839 18.897 1.00 94.12 122 ALA A C 1
ATOM 940 O O . ALA A 1 122 ? -9.975 5.008 19.139 1.00 94.12 122 ALA A O 1
ATOM 941 N N . GLU A 1 123 ? -11.489 5.862 17.726 1.00 95.56 123 GLU A N 1
ATOM 942 C CA . GLU A 1 123 ? -11.173 4.966 16.604 1.00 95.56 123 GLU A CA 1
ATOM 943 C C . GLU A 1 123 ? -9.749 5.185 16.075 1.00 95.56 123 GLU A C 1
ATOM 945 O O . GLU A 1 123 ? -9.035 4.220 15.814 1.00 95.56 123 GLU A O 1
ATOM 950 N N . ALA A 1 124 ? -9.297 6.438 15.953 1.00 95.62 124 ALA A N 1
ATOM 951 C CA . ALA A 1 124 ? -7.927 6.735 15.542 1.00 95.62 124 ALA A CA 1
ATOM 952 C C . ALA A 1 124 ? -6.899 6.220 16.566 1.00 95.62 124 ALA A C 1
ATOM 954 O O . ALA A 1 124 ? -5.872 5.668 16.178 1.00 95.62 124 ALA A O 1
ATOM 955 N N . ALA A 1 125 ? -7.175 6.365 17.865 1.00 94.88 125 ALA A N 1
ATOM 956 C CA . ALA A 1 125 ? -6.325 5.823 18.927 1.00 94.88 125 ALA A CA 1
ATOM 957 C C . ALA A 1 125 ? -6.308 4.283 18.932 1.00 94.88 125 ALA A C 1
ATOM 959 O O . ALA A 1 125 ? -5.254 3.672 19.108 1.00 94.88 125 ALA A O 1
ATOM 960 N N . TRP A 1 126 ? -7.462 3.651 18.699 1.00 95.62 126 TRP A N 1
ATOM 961 C CA . TRP A 1 126 ? -7.565 2.201 18.539 1.00 95.62 126 TRP A CA 1
ATOM 962 C C . TRP A 1 126 ? -6.726 1.702 17.356 1.00 95.62 126 TRP A C 1
ATOM 964 O O . TRP A 1 126 ? -5.925 0.780 17.514 1.00 95.62 126 TRP A O 1
ATOM 974 N N . LEU A 1 127 ? -6.882 2.313 16.180 1.00 97.00 127 LEU A N 1
ATOM 975 C CA . LEU A 1 127 ? -6.155 1.889 14.987 1.00 97.00 127 LEU A CA 1
ATOM 976 C C . LEU A 1 127 ? -4.647 2.116 15.156 1.00 97.00 127 LEU A C 1
ATOM 978 O O . LEU A 1 127 ? -3.871 1.235 14.800 1.00 97.00 127 LEU A O 1
ATOM 982 N N . GLU A 1 128 ? -4.231 3.230 15.769 1.00 95.88 128 GLU A N 1
ATOM 983 C CA . GLU A 1 128 ? -2.820 3.470 16.104 1.00 95.88 128 GLU A CA 1
ATOM 984 C C . GLU A 1 128 ? -2.261 2.356 16.990 1.00 95.88 128 GLU A C 1
ATOM 986 O O . GLU A 1 128 ? -1.194 1.819 16.693 1.00 95.88 128 GLU A O 1
ATOM 991 N N . HIS A 1 129 ? -2.984 1.972 18.046 1.00 94.50 129 HIS A N 1
ATOM 992 C CA . HIS A 1 129 ? -2.541 0.904 18.935 1.00 94.50 129 HIS A CA 1
ATOM 993 C C . HIS A 1 129 ? -2.236 -0.378 18.155 1.00 94.50 129 HIS A C 1
ATOM 995 O O . HIS A 1 129 ? -1.156 -0.946 18.315 1.00 94.50 129 HIS A O 1
ATOM 1001 N N . PHE A 1 130 ? -3.145 -0.823 17.285 1.00 94.75 130 PHE A N 1
ATOM 1002 C CA . PHE A 1 130 ? -2.948 -2.061 16.529 1.00 94.75 130 PHE A CA 1
ATOM 1003 C C . PHE A 1 130 ? -1.878 -1.938 15.445 1.00 94.75 130 PHE A C 1
ATOM 1005 O O . PHE A 1 130 ? -1.101 -2.873 15.269 1.00 94.75 130 PHE A O 1
ATOM 1012 N N . VAL A 1 131 ? -1.801 -0.809 14.738 1.00 96.06 131 VAL A N 1
ATOM 1013 C CA . VAL A 1 131 ? -0.761 -0.585 13.721 1.00 96.06 131 VAL A CA 1
ATOM 1014 C C . VAL A 1 131 ? 0.634 -0.593 14.356 1.00 96.06 131 VAL A C 1
ATOM 1016 O O . VAL A 1 131 ? 1.555 -1.174 13.787 1.00 96.06 131 VAL A O 1
ATOM 1019 N N . LEU A 1 132 ? 0.789 -0.030 15.559 1.00 94.31 132 LEU A N 1
ATOM 1020 C CA . LEU A 1 132 ? 2.069 -0.001 16.273 1.00 94.31 132 LEU A CA 1
ATOM 1021 C C . LEU A 1 132 ? 2.427 -1.328 16.951 1.00 94.31 132 LEU A C 1
ATOM 1023 O O . LEU A 1 132 ? 3.600 -1.697 16.994 1.00 94.31 132 LEU A O 1
ATOM 1027 N N . THR A 1 133 ? 1.449 -2.028 17.529 1.00 94.88 133 THR A N 1
ATOM 1028 C CA . THR A 1 133 ? 1.719 -3.210 18.368 1.00 94.88 133 THR A CA 1
ATOM 1029 C C . THR A 1 133 ? 1.587 -4.533 17.624 1.00 94.88 133 THR A C 1
ATOM 1031 O O . THR A 1 133 ? 2.273 -5.495 17.967 1.00 94.88 133 THR A O 1
ATOM 1034 N N . GLU A 1 134 ? 0.744 -4.596 16.594 1.00 95.25 134 GLU A N 1
ATOM 1035 C CA . GLU A 1 134 ? 0.447 -5.815 15.839 1.00 95.25 134 GLU A CA 1
ATOM 1036 C C . GLU A 1 134 ? 0.342 -5.555 14.315 1.00 95.25 134 GLU A C 1
ATOM 1038 O O . GLU A 1 134 ? -0.639 -5.971 13.696 1.00 95.25 134 GLU A O 1
ATOM 1043 N N . PRO A 1 135 ? 1.334 -4.926 13.646 1.00 95.88 135 PRO A N 1
ATOM 1044 C CA . PRO A 1 135 ? 1.255 -4.635 12.203 1.00 95.88 135 PRO A CA 1
ATOM 1045 C C . PRO A 1 135 ? 1.068 -5.898 11.342 1.00 95.88 135 PRO A C 1
ATOM 1047 O O . PRO A 1 135 ? 0.341 -5.890 10.346 1.00 95.88 135 PRO A O 1
ATOM 1050 N N . SER A 1 136 ? 1.631 -7.028 11.786 1.00 95.25 136 SER A N 1
ATOM 1051 C CA . SER A 1 136 ? 1.493 -8.335 11.133 1.00 95.25 136 SER A CA 1
ATOM 1052 C C . SER A 1 136 ? 0.057 -8.872 11.110 1.00 95.25 136 SER A C 1
ATOM 1054 O O . SER A 1 136 ? -0.253 -9.739 10.289 1.00 95.25 136 SER A O 1
ATOM 1056 N N . LEU A 1 137 ? -0.838 -8.358 11.964 1.00 94.75 137 LEU A N 1
ATOM 1057 C CA . LEU A 1 137 ? -2.268 -8.651 11.885 1.00 94.75 137 LEU A CA 1
ATOM 1058 C C . LEU A 1 137 ? -2.841 -8.199 10.540 1.00 94.75 137 LEU A C 1
ATOM 1060 O O . LEU A 1 137 ? -3.599 -8.947 9.924 1.00 94.75 137 LEU A O 1
ATOM 1064 N N . PHE A 1 138 ? -2.481 -6.991 10.103 1.00 96.38 138 PHE A N 1
ATOM 1065 C CA . PHE A 1 138 ? -2.986 -6.391 8.872 1.00 96.38 138 PHE A CA 1
ATOM 1066 C C . PHE A 1 138 ? -2.249 -6.944 7.656 1.00 96.38 138 PHE A C 1
ATOM 1068 O O . PHE A 1 138 ? -2.889 -7.386 6.703 1.00 96.38 138 PHE A O 1
ATOM 1075 N N . ASP A 1 139 ? -0.919 -6.995 7.714 1.00 96.38 139 ASP A N 1
ATOM 1076 C CA . ASP A 1 139 ? -0.095 -7.439 6.582 1.00 96.38 139 ASP A CA 1
ATOM 1077 C C . ASP A 1 139 ? -0.280 -8.931 6.279 1.00 96.38 139 ASP A C 1
ATOM 1079 O O . ASP A 1 139 ? -0.261 -9.350 5.124 1.00 96.38 139 ASP A O 1
ATOM 1083 N N . GLY A 1 140 ? -0.515 -9.737 7.317 1.00 95.19 140 GLY A N 1
ATOM 1084 C CA . GLY A 1 140 ? -0.767 -11.173 7.218 1.00 95.19 140 GLY A CA 1
ATOM 1085 C C . GLY A 1 140 ? -2.247 -11.554 7.208 1.00 95.19 140 GLY A C 1
ATOM 1086 O O . GLY A 1 140 ? -2.562 -12.735 7.370 1.00 95.19 140 GLY A O 1
ATOM 1087 N N . ILE A 1 141 ? -3.181 -10.604 7.056 1.00 95.25 141 ILE A N 1
ATOM 1088 C CA . ILE A 1 141 ? -4.612 -10.892 7.242 1.00 95.25 141 ILE A CA 1
ATOM 1089 C C . ILE A 1 141 ? -5.130 -11.987 6.305 1.00 95.25 141 ILE A C 1
ATOM 1091 O O . ILE A 1 141 ? -6.003 -12.769 6.680 1.00 95.25 141 ILE A O 1
ATOM 1095 N N . GLU A 1 142 ? -4.572 -12.093 5.099 1.00 94.44 142 GLU A N 1
ATOM 1096 C CA . GLU A 1 142 ? -4.952 -13.099 4.108 1.00 94.44 142 GLU A CA 1
ATOM 1097 C C . GLU A 1 142 ? -4.721 -14.522 4.626 1.00 94.44 142 GLU A C 1
ATOM 1099 O O . GLU A 1 142 ? -5.604 -15.374 4.514 1.00 94.44 142 GLU A O 1
ATOM 1104 N N . THR A 1 143 ? -3.588 -14.751 5.288 1.00 93.56 143 THR A N 1
ATOM 1105 C CA . THR A 1 143 ? -3.146 -16.073 5.747 1.00 93.56 143 THR A CA 1
ATOM 1106 C C . THR A 1 143 ? -3.587 -16.402 7.173 1.00 93.56 143 THR A C 1
ATOM 1108 O O . THR A 1 143 ? -3.512 -17.560 7.580 1.00 93.56 143 THR A O 1
ATOM 1111 N N . GLN A 1 144 ? -4.107 -15.426 7.927 1.00 90.44 144 GLN A N 1
ATOM 1112 C CA . GLN A 1 144 ? -4.651 -15.645 9.273 1.00 90.44 144 GLN A CA 1
ATOM 1113 C C . GLN A 1 144 ? -5.759 -16.709 9.263 1.00 90.44 144 GLN A C 1
ATOM 1115 O O . GLN A 1 144 ? -6.729 -16.614 8.506 1.00 90.44 144 GLN A O 1
ATOM 1120 N N . VAL A 1 145 ? -5.655 -17.711 10.132 1.00 88.88 145 VAL A N 1
ATOM 1121 C CA . VAL A 1 145 ? -6.718 -18.706 10.311 1.00 88.88 145 VAL A CA 1
ATOM 1122 C C . VAL A 1 145 ? -7.789 -18.108 11.217 1.00 88.88 145 VAL A C 1
ATOM 1124 O O . VAL A 1 145 ? -7.494 -17.672 12.328 1.00 88.88 145 VAL A O 1
ATOM 1127 N N . LEU A 1 146 ? -9.039 -18.082 10.748 1.00 89.12 146 LEU A N 1
ATOM 1128 C CA . LEU A 1 146 ? -10.158 -17.637 11.574 1.00 89.12 146 LEU A CA 1
ATOM 1129 C C . LEU A 1 146 ? -10.351 -18.608 12.751 1.00 89.12 146 LEU A C 1
ATOM 1131 O O . LEU A 1 146 ? -10.495 -19.811 12.513 1.00 89.12 146 LEU A O 1
ATOM 1135 N N . PRO A 1 147 ? -10.382 -18.120 14.005 1.00 84.62 147 PRO A N 1
ATOM 1136 C CA . PRO A 1 147 ? -10.671 -18.971 15.152 1.00 84.62 147 PRO A CA 1
ATOM 1137 C C . PRO A 1 147 ? -12.036 -19.657 15.011 1.00 84.62 147 PRO A C 1
ATOM 1139 O O . PRO A 1 147 ? -12.982 -19.086 14.462 1.00 84.62 147 PRO A O 1
ATOM 1142 N N . ALA A 1 148 ? -12.163 -20.879 15.533 1.00 85.50 148 ALA A N 1
ATOM 1143 C CA . ALA A 1 148 ? -13.426 -21.611 15.489 1.00 85.50 148 ALA A CA 1
ATOM 1144 C C . ALA A 1 148 ? -14.541 -20.815 16.197 1.00 85.50 148 ALA A C 1
ATOM 1146 O O . ALA A 1 148 ? -14.404 -20.428 17.356 1.00 85.50 148 ALA A O 1
ATOM 1147 N N . GLY A 1 149 ? -15.642 -20.556 15.485 1.00 83.88 149 GLY A N 1
ATOM 1148 C CA . GLY A 1 149 ? -16.765 -19.760 15.995 1.00 83.88 149 GLY A CA 1
ATOM 1149 C C . GLY A 1 149 ? -16.536 -18.242 16.007 1.00 83.88 149 GLY A C 1
ATOM 1150 O O . GLY A 1 149 ? -17.375 -17.516 16.542 1.00 83.88 149 GLY A O 1
ATOM 1151 N N . ALA A 1 150 ? -15.437 -17.740 15.432 1.00 90.31 150 ALA A N 1
ATOM 1152 C CA . ALA A 1 150 ? -15.256 -16.309 15.214 1.00 90.31 150 ALA A CA 1
ATOM 1153 C C . ALA A 1 150 ? -16.258 -15.805 14.165 1.00 90.31 150 ALA A C 1
ATOM 1155 O O . ALA A 1 150 ? -16.305 -16.303 13.041 1.00 90.31 150 ALA A O 1
ATOM 1156 N N . ILE A 1 151 ? -17.050 -14.805 14.545 1.00 93.50 151 ILE A N 1
ATOM 1157 C CA . ILE A 1 151 ? -17.994 -14.107 13.670 1.00 93.50 151 ILE A CA 1
ATOM 1158 C C . ILE A 1 151 ? -17.709 -12.603 13.731 1.00 93.50 151 ILE A C 1
ATOM 1160 O O . ILE A 1 151 ? -17.313 -12.130 14.803 1.00 93.50 151 ILE A O 1
ATOM 1164 N N . PRO A 1 152 ? -17.911 -11.854 12.630 1.00 96.25 152 PRO A N 1
ATOM 1165 C CA . PRO A 1 152 ? -17.795 -10.398 12.632 1.00 96.25 152 PRO A CA 1
ATOM 1166 C C . PRO A 1 152 ? -18.683 -9.794 13.723 1.00 96.25 152 PRO A C 1
ATOM 1168 O O . PRO A 1 152 ? -19.874 -10.111 13.800 1.00 96.25 152 PRO A O 1
ATOM 1171 N N . ALA A 1 153 ? -18.109 -8.974 14.601 1.00 96.25 153 ALA A N 1
ATOM 1172 C CA . ALA A 1 153 ? -18.840 -8.366 15.705 1.00 96.25 153 ALA A CA 1
ATOM 1173 C C . ALA A 1 153 ? -18.186 -7.062 16.175 1.00 96.25 153 ALA A C 1
ATOM 1175 O O . ALA A 1 153 ? -16.991 -6.837 15.991 1.00 96.25 153 ALA A O 1
ATOM 1176 N N . VAL A 1 154 ? -19.001 -6.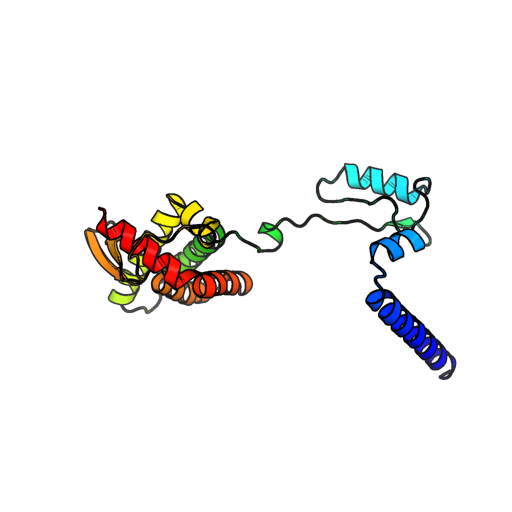226 16.821 1.00 96.50 154 VAL A N 1
ATOM 1177 C CA . VAL A 1 154 ? -18.566 -4.979 17.452 1.00 96.50 154 VAL A CA 1
ATOM 1178 C C . VAL A 1 154 ? -17.523 -5.280 18.527 1.00 96.50 154 VAL A C 1
ATOM 1180 O O . VAL A 1 154 ? -17.713 -6.187 19.343 1.00 96.50 154 VAL A O 1
ATOM 1183 N N . VAL A 1 155 ? -16.461 -4.478 18.561 1.00 95.31 155 VAL A N 1
ATOM 1184 C CA . VAL A 1 155 ? -15.476 -4.469 19.646 1.00 95.31 155 VAL A CA 1
ATOM 1185 C C . VAL A 1 155 ? -15.788 -3.345 20.630 1.00 95.31 155 VAL A C 1
ATOM 1187 O O . VAL A 1 155 ? -16.320 -2.304 20.247 1.00 95.31 155 VAL A O 1
ATOM 1190 N N . GLU A 1 156 ? -15.469 -3.559 21.905 1.00 95.06 156 GLU A N 1
ATOM 1191 C CA . GLU A 1 156 ? -15.441 -2.500 22.915 1.00 95.06 156 GLU A CA 1
ATOM 1192 C C . GLU A 1 156 ? -13.985 -2.064 23.105 1.00 95.06 156 GLU A C 1
ATOM 1194 O O . GLU A 1 156 ? -13.112 -2.902 23.339 1.00 95.06 156 GLU A O 1
ATOM 1199 N N . TRP A 1 157 ? -13.726 -0.766 22.972 1.00 92.56 157 TRP A N 1
ATOM 1200 C CA . TRP A 1 157 ? -12.411 -0.164 23.172 1.00 92.56 157 TRP A CA 1
ATOM 1201 C C . TRP A 1 157 ? -12.492 0.888 24.272 1.00 92.56 157 TRP A C 1
ATOM 1203 O O . TRP A 1 157 ? -13.409 1.709 24.280 1.00 92.56 157 TRP A O 1
ATOM 1213 N N . GLU A 1 158 ? -11.537 0.856 25.196 1.00 90.38 158 GLU A N 1
ATOM 1214 C CA . GLU A 1 158 ? -11.380 1.868 26.234 1.00 90.38 158 GLU A CA 1
ATOM 1215 C C . GLU A 1 158 ? -10.310 2.862 25.779 1.00 90.38 158 GLU A C 1
ATOM 1217 O O . GLU A 1 158 ? -9.144 2.504 25.604 1.00 90.38 158 GLU A O 1
ATOM 1222 N N . ALA A 1 159 ? -10.726 4.098 25.521 1.00 78.88 159 ALA A N 1
ATOM 1223 C CA . ALA A 1 159 ? -9.823 5.185 25.183 1.00 78.88 159 ALA A CA 1
ATOM 1224 C C . ALA A 1 159 ? -8.958 5.573 26.398 1.00 78.88 159 ALA A C 1
ATOM 1226 O O . ALA A 1 159 ? -9.251 5.219 27.538 1.00 78.88 159 ALA A O 1
ATOM 1227 N N . GLY A 1 160 ? -7.871 6.316 26.161 1.00 70.38 160 GLY A N 1
ATOM 1228 C CA . GLY A 1 160 ? -6.915 6.694 27.214 1.00 70.38 160 GLY A CA 1
ATOM 1229 C C . GLY A 1 160 ? -7.490 7.576 28.334 1.00 70.38 160 GLY A C 1
ATOM 1230 O O . GLY A 1 160 ? -6.849 7.737 29.368 1.00 70.38 160 GLY A O 1
ATOM 1231 N N . ASP A 1 161 ? -8.688 8.127 28.148 1.00 76.81 161 ASP A N 1
ATOM 1232 C CA . ASP A 1 161 ? -9.462 8.883 29.138 1.00 76.81 161 ASP A CA 1
ATOM 1233 C C . ASP A 1 161 ? -10.453 8.009 29.940 1.00 76.81 161 ASP A C 1
ATOM 1235 O O . ASP A 1 161 ? -11.202 8.525 30.773 1.00 76.81 161 ASP A O 1
ATOM 1239 N N . GLY A 1 162 ? -10.462 6.691 29.707 1.00 79.88 162 GLY A N 1
ATOM 1240 C CA . GLY A 1 162 ? -11.376 5.728 30.325 1.00 79.88 162 GLY A CA 1
ATOM 1241 C C . GLY A 1 162 ? -12.747 5.633 29.646 1.00 79.88 162 GLY A C 1
ATOM 1242 O O . GLY A 1 162 ? -13.606 4.872 30.102 1.00 79.88 162 GLY A O 1
ATOM 1243 N N . GLN A 1 163 ? -12.994 6.381 28.564 1.00 82.56 163 GLN A N 1
ATOM 1244 C CA . GLN A 1 163 ? -14.246 6.288 27.822 1.00 82.56 163 GLN A CA 1
ATOM 1245 C C . GLN A 1 163 ? -14.308 4.982 27.025 1.00 82.56 163 GLN A C 1
ATOM 1247 O O . GLN A 1 163 ? -13.416 4.657 26.243 1.00 82.56 163 GLN A O 1
ATOM 1252 N N . LYS A 1 164 ? -15.417 4.252 27.168 1.00 91.31 164 LYS A N 1
ATOM 1253 C CA . LYS A 1 164 ? -15.688 3.038 26.395 1.00 91.31 164 LYS A CA 1
ATOM 1254 C C . LYS A 1 164 ? -16.496 3.351 25.145 1.00 91.31 164 LYS A C 1
ATOM 1256 O O . LYS A 1 164 ? -17.607 3.876 25.235 1.00 91.31 164 LYS A O 1
ATOM 1261 N N . VAL A 1 165 ? -15.961 2.976 23.991 1.00 93.31 165 VAL A N 1
ATOM 1262 C CA . VAL A 1 165 ? -16.614 3.115 22.686 1.00 93.31 165 VAL A CA 1
ATOM 1263 C C . VAL A 1 165 ? -16.817 1.753 22.034 1.00 93.31 165 VAL A C 1
ATOM 1265 O O . VAL A 1 165 ? -16.094 0.794 22.308 1.00 93.31 165 VAL A O 1
ATOM 1268 N N . LYS A 1 166 ? -17.839 1.664 21.181 1.00 95.31 166 LYS A N 1
ATOM 1269 C CA . LYS A 1 166 ? -18.238 0.439 20.488 1.00 95.31 166 LYS A CA 1
ATOM 1270 C C . LYS A 1 166 ? -18.323 0.693 18.994 1.00 95.31 166 LYS A C 1
ATOM 1272 O O . LYS A 1 166 ? -19.074 1.569 18.575 1.00 95.31 166 LYS A O 1
ATOM 1277 N N . PHE A 1 167 ? -17.592 -0.087 18.210 1.00 96.56 167 PHE A N 1
ATOM 1278 C CA . PHE A 1 167 ? -17.593 0.008 16.751 1.00 96.56 167 PHE A CA 1
ATOM 1279 C C . PHE A 1 167 ? -17.209 -1.329 16.104 1.00 96.56 167 PHE A C 1
ATOM 1281 O O . PHE A 1 167 ? -16.656 -2.217 16.757 1.00 96.56 167 PHE A O 1
ATOM 1288 N N . MET A 1 168 ? -17.512 -1.481 14.815 1.00 97.81 168 MET A N 1
ATOM 1289 C CA . MET A 1 168 ? -16.893 -2.512 13.977 1.00 97.81 168 MET A CA 1
ATOM 1290 C C . MET A 1 168 ? -15.516 -2.008 13.523 1.00 97.81 168 MET A C 1
ATOM 1292 O O . MET A 1 168 ? -15.443 -0.884 13.023 1.00 97.81 168 MET A O 1
ATOM 1296 N N . PRO A 1 169 ? -14.429 -2.782 13.683 1.00 97.62 169 PRO A N 1
ATOM 1297 C CA . PRO A 1 169 ? -13.099 -2.395 13.205 1.00 97.62 169 PRO A CA 1
ATOM 1298 C C . PRO A 1 169 ? -13.061 -1.944 11.736 1.00 97.62 169 PRO A C 1
ATOM 1300 O O . PRO A 1 169 ? -12.459 -0.920 11.416 1.00 97.62 169 PRO A O 1
ATOM 1303 N N . SER A 1 170 ? -13.725 -2.673 10.841 1.00 98.12 170 SER A N 1
ATOM 1304 C CA . SER A 1 170 ? -13.807 -2.352 9.413 1.00 98.12 170 SER A CA 1
ATOM 1305 C C . SER A 1 170 ? -14.550 -1.035 9.140 1.00 98.12 170 SER A C 1
ATOM 1307 O O . SER A 1 170 ? -14.098 -0.223 8.322 1.00 98.12 170 SER A O 1
ATOM 1309 N N . ASP A 1 171 ? -15.638 -0.773 9.870 1.00 98.25 171 ASP A N 1
ATOM 1310 C CA . ASP A 1 171 ? -16.367 0.495 9.799 1.00 98.25 171 ASP A CA 1
ATOM 1311 C C . ASP A 1 171 ? -15.523 1.645 10.348 1.00 98.25 171 ASP A C 1
ATOM 1313 O O . ASP A 1 171 ? -15.473 2.701 9.724 1.00 98.25 171 ASP A O 1
ATOM 1317 N N . ALA A 1 172 ? -14.808 1.451 11.460 1.00 98.00 172 ALA A N 1
ATOM 1318 C CA . ALA A 1 172 ? -13.916 2.466 12.017 1.00 98.00 172 ALA A CA 1
ATOM 1319 C C . ALA A 1 172 ? -12.852 2.887 10.992 1.00 98.00 172 ALA A C 1
ATOM 1321 O O . ALA A 1 172 ? -12.686 4.078 10.724 1.00 98.00 172 ALA A O 1
ATOM 1322 N N . ILE A 1 173 ? -12.196 1.928 10.325 1.00 98.44 173 ILE A N 1
ATOM 1323 C CA . ILE A 1 173 ? -11.235 2.236 9.253 1.00 98.44 173 ILE A CA 1
ATOM 1324 C C . ILE A 1 173 ? -11.934 2.965 8.091 1.00 98.44 173 ILE A C 1
ATOM 1326 O O . ILE A 1 173 ? -11.406 3.955 7.582 1.00 98.44 173 ILE A O 1
ATOM 1330 N N . SER A 1 174 ? -13.137 2.538 7.693 1.00 98.19 174 SER A N 1
ATOM 1331 C CA . SER A 1 174 ? -13.916 3.204 6.635 1.00 98.19 174 SER A CA 1
ATOM 1332 C C . SER A 1 174 ? -14.236 4.658 6.978 1.00 98.19 174 SER A C 1
ATOM 1334 O O . SER A 1 174 ? -14.104 5.548 6.138 1.00 98.19 174 SER A O 1
ATOM 1336 N N . GLN A 1 175 ? -14.629 4.922 8.220 1.00 96.94 175 GLN A N 1
ATOM 1337 C CA . GLN A 1 175 ? -14.982 6.255 8.690 1.00 96.94 175 GLN A CA 1
ATOM 1338 C C . GLN A 1 175 ? -13.757 7.160 8.824 1.00 96.94 175 GLN A C 1
ATOM 1340 O O . GLN A 1 175 ? -13.801 8.316 8.397 1.00 96.94 175 GLN A O 1
ATOM 1345 N N . LEU A 1 176 ? -12.639 6.630 9.327 1.00 97.75 176 LEU A N 1
ATOM 1346 C CA . LEU A 1 176 ? -11.355 7.332 9.321 1.00 97.75 176 LEU A CA 1
ATOM 1347 C C . LEU A 1 176 ? -10.899 7.643 7.891 1.00 97.75 176 LEU A C 1
ATOM 1349 O O . LEU A 1 176 ? -10.352 8.717 7.651 1.00 97.75 176 LEU A O 1
ATOM 1353 N N . ARG A 1 177 ? -11.173 6.759 6.922 1.00 97.62 177 ARG A N 1
ATOM 1354 C CA . ARG A 1 177 ? -10.905 7.012 5.498 1.00 97.62 177 ARG A CA 1
ATOM 1355 C C . ARG A 1 177 ? -11.700 8.195 4.971 1.00 97.62 177 ARG A C 1
ATOM 1357 O O . ARG A 1 177 ? -11.122 9.067 4.327 1.00 97.62 177 ARG A O 1
ATOM 1364 N N . LEU A 1 178 ? -13.003 8.244 5.244 1.00 94.88 178 LEU A N 1
ATOM 1365 C CA . LEU A 1 178 ? -13.850 9.373 4.846 1.00 94.88 178 LEU A CA 1
ATOM 1366 C C . LEU A 1 178 ? -13.350 10.683 5.457 1.00 94.88 178 LEU A C 1
ATOM 1368 O O . LEU A 1 178 ? -13.254 11.683 4.748 1.00 94.88 178 LEU A O 1
ATOM 1372 N N . LEU A 1 179 ? -12.967 10.644 6.733 1.00 94.38 179 LEU A N 1
ATOM 1373 C CA . LEU A 1 179 ? -12.402 11.779 7.447 1.00 94.38 179 LEU A CA 1
ATOM 1374 C C . LEU A 1 179 ? -11.085 12.249 6.811 1.00 94.38 179 LEU A C 1
ATOM 1376 O O . LEU A 1 179 ? -10.943 13.419 6.476 1.00 94.38 179 LEU A O 1
ATOM 1380 N N . ALA A 1 180 ? -10.157 11.328 6.547 1.00 95.50 180 ALA A N 1
ATOM 1381 C CA . ALA A 1 180 ? -8.852 11.614 5.954 1.00 95.50 180 ALA A CA 1
ATOM 1382 C C . ALA A 1 180 ? -8.928 12.300 4.577 1.00 95.50 180 ALA A C 1
ATOM 1384 O O . ALA A 1 180 ? -8.037 13.082 4.227 1.00 95.50 180 ALA A O 1
ATOM 1385 N N . ARG A 1 181 ? -9.993 12.062 3.794 1.00 92.38 181 ARG A N 1
ATOM 1386 C CA . ARG A 1 181 ? -10.204 12.751 2.505 1.00 92.38 181 ARG A CA 1
ATOM 1387 C C . ARG A 1 181 ? -10.329 14.265 2.667 1.00 92.38 181 ARG A C 1
ATOM 1389 O O . ARG A 1 181 ? -9.949 14.995 1.754 1.00 92.38 181 ARG A O 1
ATOM 1396 N N . TRP A 1 182 ? -10.795 14.745 3.818 1.00 89.12 182 TRP A N 1
ATOM 1397 C CA . TRP A 1 182 ? -10.889 16.176 4.110 1.00 89.12 182 TRP A CA 1
ATOM 1398 C C . TRP A 1 182 ? -9.521 16.843 4.286 1.00 89.12 182 TRP A C 1
ATOM 1400 O O . TRP A 1 182 ? -9.400 18.046 4.084 1.00 89.12 182 TRP A O 1
ATOM 1410 N N . SER A 1 183 ? -8.466 16.071 4.558 1.00 89.00 183 SER A N 1
ATOM 1411 C CA . SER A 1 183 ? -7.077 16.547 4.563 1.00 89.00 183 SER A CA 1
ATOM 1412 C C . SER A 1 183 ? -6.313 16.209 3.279 1.00 89.00 183 SER A C 1
ATOM 1414 O O . SER A 1 183 ? -5.096 16.029 3.320 1.00 89.00 183 SER A O 1
ATOM 1416 N N . HIS A 1 184 ? -7.011 16.123 2.142 1.00 93.00 184 HIS A N 1
ATOM 1417 C CA . HIS A 1 184 ? -6.420 15.862 0.823 1.00 93.00 184 HIS A CA 1
ATOM 1418 C C . HIS A 1 184 ? -5.597 14.564 0.766 1.00 93.00 184 HIS A C 1
ATOM 1420 O O . HIS A 1 184 ? -4.513 14.519 0.182 1.00 93.00 184 HIS A O 1
ATOM 1426 N N . MET A 1 185 ? -6.100 13.501 1.400 1.00 95.25 185 MET A N 1
ATOM 1427 C CA . MET A 1 185 ? -5.511 12.170 1.264 1.00 95.25 185 MET A CA 1
ATOM 1428 C C . MET A 1 185 ? -5.479 11.739 -0.219 1.00 95.25 185 MET A C 1
ATOM 1430 O O . MET A 1 185 ? -6.508 11.862 -0.884 1.00 95.25 185 MET A O 1
ATOM 1434 N N . PRO A 1 186 ? -4.343 11.221 -0.733 1.00 94.50 186 PRO A N 1
ATOM 1435 C CA . PRO A 1 186 ? -4.229 10.745 -2.111 1.00 94.50 186 PRO A CA 1
ATOM 1436 C C . PRO A 1 186 ? -5.238 9.644 -2.460 1.00 94.50 186 PRO A C 1
ATOM 1438 O O . PRO A 1 186 ? -5.485 8.744 -1.652 1.00 94.50 186 PRO A O 1
ATOM 1441 N N . ASP A 1 187 ? -5.774 9.674 -3.683 1.00 93.94 187 ASP A N 1
ATOM 1442 C CA . ASP A 1 187 ? -6.781 8.702 -4.133 1.00 93.94 187 ASP A CA 1
ATOM 1443 C C . ASP A 1 187 ? -6.233 7.267 -4.160 1.00 93.94 187 ASP A C 1
ATOM 1445 O O . ASP A 1 187 ? -6.905 6.358 -3.682 1.00 93.94 187 ASP A O 1
ATOM 1449 N N . ASN A 1 188 ? -4.982 7.060 -4.588 1.00 93.19 188 ASN A N 1
ATOM 1450 C CA . ASN A 1 188 ? -4.354 5.731 -4.591 1.00 93.19 188 ASN A CA 1
ATOM 1451 C C . ASN A 1 188 ? -4.245 5.117 -3.182 1.00 93.19 188 ASN A C 1
ATOM 1453 O O . ASN A 1 188 ? -4.354 3.901 -3.024 1.00 93.19 188 ASN A O 1
ATOM 1457 N N . LEU A 1 189 ? -4.034 5.939 -2.149 1.00 95.44 189 LEU A N 1
ATOM 1458 C CA . LEU A 1 189 ? -4.038 5.491 -0.756 1.00 95.44 189 LEU A CA 1
ATOM 1459 C C . LEU A 1 189 ? -5.466 5.159 -0.298 1.00 95.44 189 LEU A C 1
ATOM 1461 O O . LEU A 1 189 ? -5.688 4.122 0.324 1.00 95.44 189 LEU A O 1
ATOM 1465 N N . SER A 1 190 ? -6.442 6.004 -0.647 1.00 96.38 190 SER A N 1
ATOM 1466 C CA . SER A 1 190 ? -7.865 5.757 -0.373 1.00 96.38 190 SER A CA 1
ATOM 1467 C C . SER A 1 190 ? -8.346 4.436 -0.988 1.00 96.38 190 SER A C 1
ATOM 1469 O O . SER A 1 190 ? -9.024 3.654 -0.322 1.00 96.38 190 SER A O 1
ATOM 1471 N N . GLU A 1 191 ? -7.972 4.162 -2.238 1.00 96.56 191 GLU A N 1
ATOM 1472 C CA . GLU A 1 191 ? -8.320 2.937 -2.965 1.00 96.56 191 GLU A CA 1
ATOM 1473 C C . GLU A 1 191 ? -7.691 1.689 -2.342 1.00 96.56 191 GLU A C 1
ATOM 1475 O O . GLU A 1 191 ? -8.363 0.668 -2.208 1.00 96.56 191 GLU A O 1
ATOM 1480 N N . GLN A 1 192 ? -6.431 1.765 -1.903 1.00 96.81 192 GLN A N 1
ATOM 1481 C CA . GLN A 1 192 ? -5.775 0.658 -1.200 1.00 96.81 192 GLN A CA 1
ATOM 1482 C C . GLN A 1 192 ? -6.473 0.321 0.119 1.00 96.81 192 GLN A C 1
ATOM 1484 O O . GLN A 1 192 ? -6.739 -0.851 0.390 1.00 96.81 192 GLN A O 1
ATOM 1489 N N . VAL A 1 193 ? -6.823 1.338 0.915 1.00 97.88 193 VAL A N 1
ATOM 1490 C CA . VAL A 1 193 ? -7.566 1.151 2.170 1.00 97.88 193 VAL A CA 1
ATOM 1491 C C . VAL A 1 193 ? -8.951 0.556 1.900 1.00 97.88 193 VAL A C 1
ATOM 1493 O O . VAL A 1 193 ? -9.351 -0.392 2.570 1.00 97.88 193 VAL A O 1
ATOM 1496 N N . GLU A 1 194 ? -9.680 1.065 0.905 1.00 97.81 194 GLU A N 1
ATOM 1497 C CA . GLU A 1 194 ? -10.995 0.526 0.532 1.00 97.81 194 GLU A CA 1
ATOM 1498 C C . GLU A 1 194 ? -10.899 -0.928 0.049 1.00 97.81 194 GLU A C 1
ATOM 1500 O O . GLU A 1 194 ? -11.687 -1.770 0.472 1.00 97.81 194 GLU A O 1
ATOM 1505 N N . SER A 1 195 ? -9.906 -1.249 -0.783 1.00 97.62 195 SER A N 1
ATOM 1506 C CA . SER A 1 195 ? -9.654 -2.613 -1.259 1.00 97.62 195 SER A CA 1
ATOM 1507 C C . SER A 1 195 ? -9.361 -3.569 -0.099 1.00 97.62 195 SER A C 1
ATOM 1509 O O . SER A 1 195 ? -9.921 -4.667 -0.038 1.00 97.62 195 SER A O 1
ATOM 1511 N N . PHE A 1 196 ? -8.556 -3.133 0.876 1.00 98.06 196 PHE A N 1
ATOM 1512 C CA . PHE A 1 196 ? -8.289 -3.893 2.095 1.00 98.06 196 PHE A CA 1
ATOM 1513 C C . PHE A 1 196 ? -9.574 -4.178 2.888 1.00 98.06 196 PHE A C 1
ATOM 1515 O O . PHE A 1 196 ? -9.830 -5.330 3.242 1.00 98.06 196 PHE A O 1
ATOM 1522 N N . ILE A 1 197 ? -10.407 -3.161 3.129 1.00 98.12 197 ILE A N 1
ATOM 1523 C CA . ILE A 1 197 ? -11.672 -3.312 3.867 1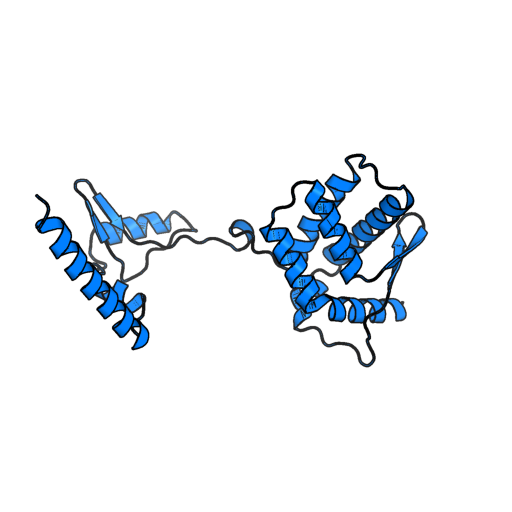.00 98.12 197 ILE A CA 1
ATOM 1524 C C . ILE A 1 197 ? -12.645 -4.209 3.098 1.00 98.12 197 ILE A C 1
ATOM 1526 O O . ILE A 1 197 ? -13.238 -5.114 3.679 1.00 98.12 197 ILE A O 1
ATOM 1530 N N . SER A 1 198 ? -12.777 -4.009 1.788 1.00 97.88 198 SER A N 1
ATOM 1531 C CA . SER A 1 198 ? -13.662 -4.803 0.937 1.00 97.88 198 SER A CA 1
ATOM 1532 C C . SER A 1 198 ? -13.270 -6.284 0.936 1.00 97.88 198 SER A C 1
ATOM 1534 O O . SER A 1 198 ? -14.128 -7.159 1.073 1.00 97.88 198 SER A O 1
ATOM 1536 N N . LYS A 1 199 ? -11.965 -6.580 0.847 1.00 97.75 199 LYS A N 1
ATOM 1537 C CA . LYS A 1 199 ? -11.459 -7.958 0.810 1.00 97.75 199 LYS A CA 1
ATOM 1538 C C . LYS A 1 199 ? -11.441 -8.619 2.193 1.00 97.75 199 LYS A C 1
ATOM 1540 O O . LYS A 1 199 ? -11.704 -9.819 2.289 1.00 97.75 199 LYS A O 1
ATOM 1545 N N . TYR A 1 200 ? -11.133 -7.875 3.258 1.00 97.94 200 TYR A N 1
ATOM 1546 C CA . TYR A 1 200 ? -10.804 -8.459 4.564 1.00 97.94 200 TYR A CA 1
ATOM 1547 C C . TYR A 1 200 ? -11.583 -7.912 5.764 1.00 97.94 200 TYR A C 1
ATOM 1549 O O . TYR A 1 200 ? -11.391 -8.427 6.863 1.00 97.94 200 TYR A O 1
ATOM 1557 N N . GLY A 1 201 ? -12.486 -6.945 5.596 1.00 97.38 201 GLY A N 1
ATOM 1558 C CA . GLY A 1 201 ? -13.214 -6.289 6.692 1.00 97.38 201 GLY A CA 1
ATOM 1559 C C . GLY A 1 201 ? -13.931 -7.272 7.620 1.00 97.38 201 GLY A C 1
ATOM 1560 O O . GLY A 1 201 ? -13.641 -7.315 8.810 1.00 97.38 201 GLY A O 1
ATOM 1561 N N . ASN A 1 202 ? -14.746 -8.177 7.066 1.00 96.81 202 ASN A N 1
ATOM 1562 C CA . ASN A 1 202 ? -15.424 -9.214 7.859 1.00 96.81 202 ASN A CA 1
ATOM 1563 C C . ASN A 1 202 ? -14.437 -10.105 8.635 1.00 96.81 202 ASN A C 1
ATOM 1565 O O . ASN A 1 202 ? -14.693 -10.507 9.770 1.00 96.81 202 ASN A O 1
ATOM 1569 N N . LYS A 1 203 ? -13.296 -10.437 8.021 1.00 96.94 203 LYS A N 1
ATOM 1570 C CA . LYS A 1 203 ? -12.269 -11.271 8.650 1.00 96.94 203 LYS A CA 1
ATOM 1571 C C . LYS A 1 203 ? -11.588 -10.520 9.796 1.00 96.94 203 LYS A C 1
ATOM 1573 O O . LYS A 1 203 ? -11.405 -11.099 10.865 1.00 96.94 203 LYS A O 1
ATOM 1578 N N . LEU A 1 204 ? -11.265 -9.244 9.586 1.00 96.75 204 LEU A N 1
ATOM 1579 C CA . LEU A 1 204 ? -10.706 -8.349 10.598 1.00 96.75 204 LEU A CA 1
ATOM 1580 C C . LEU A 1 204 ? -11.639 -8.246 11.808 1.00 96.75 204 LEU A C 1
ATOM 1582 O O . LEU A 1 204 ? -11.207 -8.487 12.937 1.00 96.75 204 LEU A O 1
ATOM 1586 N N . ASP A 1 205 ? -12.919 -7.964 11.561 1.00 97.44 205 ASP A N 1
ATOM 1587 C CA . ASP A 1 205 ? -13.940 -7.822 12.601 1.00 97.44 205 ASP A CA 1
ATOM 1588 C C . ASP A 1 205 ? -14.072 -9.103 13.428 1.00 97.44 205 ASP A C 1
ATOM 1590 O O . ASP A 1 205 ? -14.113 -9.058 14.657 1.00 97.44 205 ASP A O 1
ATOM 1594 N N . ALA A 1 206 ? -14.079 -10.265 12.770 1.00 96.62 206 ALA A N 1
ATOM 1595 C CA . ALA A 1 206 ? -14.178 -11.553 13.447 1.00 96.62 206 ALA A CA 1
ATOM 1596 C C . ALA A 1 206 ? -12.950 -11.862 14.319 1.00 96.62 206 ALA A C 1
ATOM 1598 O O . ALA A 1 206 ? -13.100 -12.319 15.457 1.00 96.62 206 ALA A O 1
ATOM 1599 N N . ILE A 1 207 ? -11.737 -11.608 13.810 1.00 95.00 207 ILE A N 1
ATOM 1600 C CA . ILE A 1 207 ? -10.486 -11.843 14.549 1.00 95.00 207 ILE A CA 1
ATOM 1601 C C . ILE A 1 207 ? -10.427 -10.946 15.787 1.00 95.00 207 ILE A C 1
ATOM 1603 O O . ILE A 1 207 ? -10.166 -11.428 16.893 1.00 95.00 207 ILE A O 1
ATOM 1607 N N . LEU A 1 208 ? -10.689 -9.651 15.621 1.00 94.62 208 LEU A N 1
ATOM 1608 C CA . LEU A 1 208 ? -10.583 -8.683 16.707 1.00 94.62 208 LEU A CA 1
ATOM 1609 C C . LEU A 1 208 ? -11.683 -8.855 17.755 1.00 94.62 208 LEU A C 1
ATOM 1611 O O . LEU A 1 208 ? -11.391 -8.796 18.950 1.00 94.62 208 LEU A O 1
ATOM 1615 N N . ALA A 1 209 ? -12.915 -9.163 17.345 1.00 94.31 209 ALA A N 1
ATOM 1616 C CA . ALA A 1 209 ? -13.985 -9.485 18.284 1.00 94.31 209 ALA A CA 1
ATOM 1617 C C . ALA A 1 209 ? -13.700 -10.761 19.083 1.00 94.31 209 ALA A C 1
ATOM 1619 O O . ALA A 1 209 ? -14.023 -10.836 20.269 1.00 94.31 209 ALA A O 1
ATOM 1620 N N . HIS A 1 210 ? -13.086 -11.769 18.459 1.00 92.25 210 HIS A N 1
ATOM 1621 C CA . HIS A 1 210 ? -12.668 -12.972 19.171 1.00 92.25 210 HIS A CA 1
ATOM 1622 C C . HIS A 1 210 ? -11.572 -12.661 20.200 1.00 92.25 210 HIS A C 1
ATOM 1624 O O . HIS A 1 210 ? -11.693 -13.075 21.351 1.00 92.25 210 HIS A O 1
ATOM 1630 N N . LYS A 1 211 ? -10.553 -11.877 19.818 1.00 89.56 211 LYS A N 1
ATOM 1631 C CA . LYS A 1 211 ? -9.483 -11.428 20.727 1.00 89.56 211 LYS A CA 1
ATOM 1632 C C . LYS A 1 211 ? -10.021 -10.616 21.909 1.00 89.56 211 LYS A C 1
ATOM 1634 O O . LYS A 1 211 ? -9.570 -10.815 23.033 1.00 89.56 211 LYS A O 1
ATOM 1639 N N . ALA A 1 212 ? -11.001 -9.741 21.681 1.00 86.69 212 ALA A N 1
ATOM 1640 C CA . ALA A 1 212 ? -11.599 -8.920 22.735 1.00 86.69 212 ALA A CA 1
ATOM 1641 C C . ALA A 1 212 ? -12.329 -9.746 23.811 1.00 86.69 212 ALA A C 1
ATOM 1643 O O . ALA A 1 212 ? -12.372 -9.329 24.960 1.00 86.69 212 ALA A O 1
ATOM 1644 N N . LYS A 1 213 ? -12.866 -10.926 23.467 1.00 81.06 213 LYS A N 1
ATOM 1645 C CA . LYS A 1 213 ? -13.552 -11.829 24.415 1.00 81.06 213 LYS A CA 1
ATOM 1646 C C . LYS A 1 213 ? -12.606 -12.667 25.283 1.00 81.06 213 LYS A C 1
ATOM 1648 O O . LYS A 1 213 ? -13.077 -13.339 26.194 1.00 81.06 213 LYS A O 1
ATOM 1653 N N . GLN A 1 214 ? -11.315 -12.702 24.953 1.00 73.56 214 GLN A N 1
ATOM 1654 C CA . GLN A 1 214 ? -10.304 -13.481 25.677 1.00 73.56 214 GLN A CA 1
ATOM 1655 C C . GLN A 1 214 ? -9.548 -12.661 26.734 1.00 73.56 214 GLN A C 1
ATOM 1657 O O . GLN A 1 214 ? -8.770 -13.240 27.491 1.00 73.56 214 GLN A O 1
ATOM 1662 N N . LYS A 1 215 ? -9.744 -11.337 26.754 1.00 59.84 215 LYS A N 1
ATOM 1663 C CA . LYS A 1 215 ? -9.229 -10.421 27.778 1.00 59.84 215 LYS A CA 1
ATOM 1664 C C . LYS A 1 215 ? -10.222 -10.314 28.930 1.00 59.84 215 LYS A C 1
ATOM 1666 O O . LYS A 1 215 ? -9.743 -10.204 30.077 1.00 59.84 215 LYS A O 1
#